Protein AF-A0A6L7QJE0-F1 (afdb_monomer)

Sequence (197 aa):
MTWATQDLFTFQFVEQAIQAQFPGQASSILKGYTRMIAFDAIVGNNDRHHYNWGVVVHRQRDHEPYFSPIYDSARALFWNDSESKLQAIEQDPDPERLPTFIDRYVKNSRPKTGWDDENNPNHFSLIQNIHHAHPDLRPVLSALYLPQLLEGIQEILDSEFRLLMSTLRRKMILNCLKRRLNLIYDALTEDIPCYRP

Foldseek 3Di:
DDPQLQQVFALVNVLVVLCVVAVPCSLQQNLLVLLVLLVCLLFLQQDCDPVQWDWDDDPVCPDGIHTDDGGDRCRGQCNVPDPVNLVCQVPDPPPVSLVVVLVCSSVVRFYSHYHNPDDGDRSLRSLLVCVVVPVSSLCSLVVVLDPCPLVVLLVCCVPVVVVVDDPSSSVSSSVNSVVSSVSNVCSNPPPDDPPDD

Solvent-accessible surface area (backbone atoms only — not comparable to full-atom values): 11365 Å² total; per-residue (Å²): 137,80,76,59,61,28,84,76,36,17,54,64,54,51,50,54,51,40,40,73,76,34,67,94,37,26,71,63,30,50,49,41,52,50,41,48,54,50,49,32,42,46,51,41,32,52,68,54,46,83,87,45,52,55,69,47,70,50,95,85,59,88,48,78,63,39,45,46,77,90,50,83,68,75,65,20,72,62,67,87,59,51,69,69,58,54,46,55,41,70,68,43,87,52,83,60,49,45,59,51,50,47,51,49,57,62,71,70,33,34,47,40,54,20,39,93,92,41,87,78,37,38,39,46,56,47,50,28,52,47,44,70,77,33,69,89,48,36,64,54,60,52,66,71,68,46,96,58,48,68,60,54,50,48,51,46,40,68,58,79,34,46,89,78,45,55,72,66,55,52,51,51,44,52,54,45,38,54,54,33,50,50,49,43,49,49,40,74,64,74,82,73,90,77,81,76,132

pLDDT: mean 89.75, std 14.23, range [27.22, 98.44]

Radius of gyration: 18.47 Å; Cα contacts (8 Å, |Δi|>4): 212; chains: 1; bounding box: 47×50×47 Å

Structure (mmCIF, N/CA/C/O backbone):
data_AF-A0A6L7QJE0-F1
#
_entry.id   AF-A0A6L7QJE0-F1
#
loop_
_atom_site.group_PDB
_atom_site.id
_atom_site.type_symbol
_atom_site.label_atom_id
_atom_site.label_alt_id
_atom_site.label_comp_id
_atom_site.label_asym_id
_atom_site.label_entity_id
_atom_site.label_seq_id
_atom_site.pdbx_PDB_ins_code
_atom_site.Cartn_x
_atom_site.Cartn_y
_atom_site.Cartn_z
_atom_site.occupancy
_atom_site.B_iso_or_equiv
_atom_site.auth_seq_id
_atom_site.auth_comp_id
_atom_site.auth_asym_id
_atom_site.auth_atom_id
_atom_site.pdbx_PDB_model_num
ATOM 1 N N . MET A 1 1 ? -16.581 18.931 -12.206 1.00 35.31 1 MET A N 1
ATOM 2 C CA . MET A 1 1 ? -16.154 19.383 -10.869 1.00 35.31 1 MET A CA 1
ATOM 3 C C . MET A 1 1 ? -16.103 18.142 -9.990 1.00 35.31 1 MET A C 1
ATOM 5 O O . MET A 1 1 ? -17.085 17.780 -9.360 1.00 35.31 1 MET A O 1
ATOM 9 N N . THR A 1 2 ? -15.020 17.380 -10.118 1.00 34.84 2 THR A N 1
ATOM 10 C CA . THR A 1 2 ? -14.782 16.141 -9.371 1.00 34.84 2 THR A CA 1
ATOM 11 C C . THR A 1 2 ? -14.217 16.570 -8.028 1.00 34.84 2 THR A C 1
ATOM 13 O O . THR A 1 2 ? -13.054 16.951 -7.958 1.00 34.84 2 THR A O 1
ATOM 16 N N . TRP A 1 3 ? -15.051 16.596 -6.992 1.00 39.44 3 TRP A N 1
ATOM 17 C CA . TRP A 1 3 ? -14.562 16.702 -5.620 1.00 39.44 3 TRP A CA 1
ATOM 18 C C . TRP A 1 3 ? -13.566 15.559 -5.421 1.00 39.44 3 TRP A C 1
ATOM 20 O O . TRP A 1 3 ? -13.912 14.399 -5.671 1.00 39.44 3 TRP A O 1
ATOM 30 N N . ALA A 1 4 ? -12.308 15.869 -5.108 1.00 53.97 4 ALA A N 1
ATOM 31 C CA . ALA A 1 4 ? -11.323 14.827 -4.891 1.00 53.97 4 ALA A CA 1
ATOM 32 C C . ALA A 1 4 ? -11.776 14.060 -3.649 1.00 53.97 4 ALA A C 1
ATOM 34 O O . ALA A 1 4 ? -11.856 14.615 -2.565 1.00 53.97 4 ALA A O 1
ATOM 35 N N . THR A 1 5 ? -12.125 12.784 -3.808 1.00 56.84 5 THR A N 1
ATOM 36 C CA . THR A 1 5 ? -12.590 11.901 -2.719 1.00 56.84 5 THR A CA 1
ATOM 37 C C . THR A 1 5 ? -11.713 11.976 -1.460 1.00 56.84 5 THR A C 1
ATOM 39 O O . THR A 1 5 ? -12.221 11.764 -0.368 1.00 56.84 5 THR A O 1
ATOM 42 N N . GLN A 1 6 ? -10.427 12.307 -1.613 1.00 57.53 6 GLN A N 1
ATOM 43 C CA . GLN A 1 6 ? -9.460 12.501 -0.530 1.00 57.53 6 GLN A CA 1
ATOM 44 C C . GLN A 1 6 ? -9.780 13.696 0.382 1.00 57.53 6 GLN A C 1
ATOM 46 O O . GLN A 1 6 ? -9.494 13.606 1.569 1.00 57.53 6 GLN A O 1
ATOM 51 N N . ASP A 1 7 ? -10.394 14.766 -0.136 1.00 62.00 7 ASP A N 1
ATOM 52 C CA . ASP A 1 7 ? -10.723 15.976 0.639 1.00 62.00 7 ASP A CA 1
ATOM 53 C C . ASP A 1 7 ? -11.854 15.716 1.647 1.00 62.00 7 ASP A C 1
ATOM 55 O O . ASP A 1 7 ? -12.031 16.459 2.606 1.00 62.00 7 ASP A O 1
ATOM 59 N N . LEU A 1 8 ? -12.646 14.662 1.415 1.00 72.50 8 LEU A N 1
ATOM 60 C CA . LEU A 1 8 ? -13.765 14.259 2.271 1.00 72.50 8 LEU A CA 1
ATOM 61 C C . LEU A 1 8 ? -13.486 12.956 3.037 1.00 72.50 8 LEU A C 1
ATOM 63 O O . LEU A 1 8 ? -14.079 12.733 4.087 1.00 72.50 8 LEU A O 1
ATOM 67 N N . PHE A 1 9 ? -12.606 12.090 2.522 1.00 88.00 9 PHE A N 1
ATOM 68 C CA . PHE A 1 9 ? -12.208 10.825 3.150 1.00 88.00 9 PHE A CA 1
ATOM 69 C C . PHE A 1 9 ? -10.749 10.875 3.604 1.00 88.00 9 PHE A C 1
ATOM 71 O O . PHE A 1 9 ? -9.870 10.227 3.026 1.00 88.00 9 PHE A O 1
ATOM 78 N N . THR A 1 10 ? -10.488 11.638 4.658 1.00 95.00 10 THR A N 1
ATOM 79 C CA . THR A 1 10 ? -9.182 11.671 5.319 1.00 95.00 10 THR A CA 1
ATOM 80 C C . THR A 1 10 ? -9.021 10.511 6.297 1.00 95.00 10 THR A C 1
ATOM 82 O O . THR A 1 10 ? -9.990 9.835 6.663 1.00 95.00 10 THR A O 1
ATOM 85 N N . PHE A 1 11 ? -7.784 10.237 6.712 1.00 96.81 11 PHE A N 1
ATOM 86 C CA . PHE A 1 11 ? -7.526 9.245 7.756 1.00 96.81 11 PHE A CA 1
ATOM 87 C C . PHE A 1 11 ? -8.282 9.588 9.048 1.00 96.81 11 PHE A C 1
ATOM 89 O O . PHE A 1 11 ? -8.941 8.720 9.616 1.00 96.81 11 PHE A O 1
ATOM 96 N N . GLN A 1 12 ? -8.259 10.861 9.444 1.00 96.94 12 GLN A N 1
ATOM 97 C CA . GLN A 1 12 ? -8.938 11.407 10.617 1.00 96.94 12 GLN A CA 1
ATOM 98 C C . GLN A 1 12 ? -10.452 11.224 10.534 1.00 96.94 12 GLN A C 1
ATOM 100 O O . GLN A 1 12 ? -11.076 10.760 11.488 1.00 96.94 12 GLN A O 1
ATOM 105 N N . PHE A 1 13 ? -11.052 11.524 9.379 1.00 95.81 13 PHE A N 1
ATOM 106 C CA . PHE A 1 13 ? -12.477 11.297 9.164 1.00 95.81 13 PHE A CA 1
ATOM 107 C C . PHE A 1 13 ? -12.849 9.818 9.354 1.00 95.81 13 PHE A C 1
ATOM 109 O O . PHE A 1 13 ? -13.821 9.493 10.040 1.00 95.81 13 PHE A O 1
ATOM 116 N N . VAL A 1 14 ? -12.057 8.904 8.783 1.00 96.69 14 VAL A N 1
ATOM 117 C CA . VAL A 1 14 ? -12.290 7.459 8.920 1.00 96.69 14 VAL A CA 1
ATOM 118 C C . VAL A 1 14 ? -12.087 6.992 10.362 1.00 96.69 14 VAL A C 1
ATOM 120 O O . VAL A 1 14 ? -12.885 6.196 10.857 1.00 96.69 14 VAL A O 1
ATOM 123 N N . GLU A 1 15 ? -11.069 7.497 11.054 1.00 97.88 15 GLU A N 1
ATOM 124 C CA . GLU A 1 15 ? -10.836 7.217 12.470 1.00 97.88 15 GLU A CA 1
ATOM 125 C C . GLU A 1 15 ? -12.040 7.628 13.327 1.00 97.88 15 GLU A C 1
ATOM 127 O O . GLU A 1 15 ? -12.561 6.804 14.081 1.00 97.88 15 GLU A O 1
ATOM 132 N N . GLN A 1 16 ? -12.533 8.858 13.166 1.00 97.56 16 GLN A N 1
ATOM 133 C CA . GLN A 1 16 ? -13.703 9.357 13.893 1.00 97.56 16 GLN A CA 1
ATOM 134 C C . GLN A 1 16 ? -14.948 8.511 13.607 1.00 97.56 16 GLN A C 1
ATOM 136 O O . GLN A 1 16 ? -15.681 8.150 14.530 1.00 97.56 16 GLN A O 1
ATOM 141 N N . ALA A 1 17 ? -15.169 8.133 12.345 1.00 97.00 17 ALA A N 1
ATOM 142 C CA . ALA A 1 17 ? -16.283 7.270 11.964 1.00 97.00 17 ALA A CA 1
ATOM 143 C C . ALA A 1 17 ? -16.182 5.875 12.610 1.00 97.00 17 ALA A C 1
ATOM 145 O O . ALA A 1 17 ? -17.177 5.356 13.121 1.00 97.00 17 ALA A O 1
ATOM 146 N N . ILE A 1 18 ? -14.985 5.279 12.639 1.00 97.81 18 ILE A N 1
ATOM 147 C CA . ILE A 1 18 ? -14.732 3.988 13.295 1.00 97.81 18 ILE A CA 1
ATOM 148 C C . ILE A 1 18 ? -14.971 4.092 14.806 1.00 97.81 18 ILE A C 1
ATOM 150 O O . ILE A 1 18 ? -15.628 3.222 15.375 1.00 97.81 18 ILE A O 1
ATOM 154 N N . GLN A 1 19 ? -14.474 5.145 15.456 1.00 97.75 19 GLN A N 1
ATOM 155 C CA . GLN A 1 19 ? -14.648 5.367 16.894 1.00 97.75 19 GLN A CA 1
ATOM 156 C C . GLN A 1 19 ? -16.120 5.567 17.271 1.00 97.75 19 GLN A C 1
ATOM 158 O O . GLN A 1 19 ? -16.582 4.995 18.258 1.00 97.75 19 GLN A O 1
ATOM 163 N N . ALA A 1 20 ? -16.866 6.328 16.467 1.00 97.88 20 ALA A N 1
ATOM 164 C CA . ALA A 1 20 ? -18.287 6.569 16.686 1.00 97.88 20 ALA A CA 1
ATOM 165 C C . ALA A 1 20 ? -19.131 5.299 16.488 1.00 97.88 20 ALA A C 1
ATOM 167 O O . ALA A 1 20 ? -20.038 5.028 17.275 1.00 97.88 20 ALA A O 1
ATOM 168 N N . GLN A 1 21 ? -18.835 4.509 15.452 1.00 96.69 21 GLN A N 1
ATOM 169 C CA . GLN A 1 21 ? -19.637 3.339 15.091 1.00 96.69 21 GLN A CA 1
ATOM 170 C C . GLN A 1 21 ? -19.262 2.073 15.881 1.00 96.69 21 GLN A C 1
ATOM 172 O O . GLN A 1 21 ? -20.124 1.227 16.128 1.00 96.69 21 GLN A O 1
ATOM 177 N N . PHE A 1 22 ? -17.992 1.926 16.270 1.00 96.12 22 PHE A N 1
ATOM 178 C CA . PHE A 1 22 ? -17.439 0.714 16.884 1.00 96.12 22 PHE A CA 1
ATOM 179 C C . PHE A 1 22 ? -16.558 1.027 18.107 1.00 96.12 22 PHE A C 1
ATOM 181 O O . PHE A 1 22 ? -15.392 0.631 18.136 1.00 96.12 22 PHE A O 1
ATOM 188 N N . PRO A 1 23 ? -17.072 1.698 19.155 1.00 95.50 23 PRO A N 1
ATOM 189 C CA . PRO A 1 23 ? -16.243 2.187 20.262 1.00 95.50 23 PRO A CA 1
ATOM 190 C C . PRO A 1 23 ? -15.442 1.083 20.976 1.00 95.50 23 PRO A C 1
ATOM 192 O O . PRO A 1 23 ? -14.312 1.319 21.394 1.00 95.50 23 PRO A O 1
ATOM 195 N N . GLY A 1 24 ? -15.979 -0.141 21.069 1.00 95.56 24 GLY A N 1
ATOM 196 C CA . GLY A 1 24 ? -15.292 -1.284 21.689 1.00 95.56 24 GLY A CA 1
ATOM 197 C C . GLY A 1 24 ? -14.205 -1.938 20.824 1.00 95.56 24 GLY A C 1
ATOM 198 O O . GLY A 1 24 ? -13.330 -2.621 21.352 1.00 95.56 24 GLY A O 1
ATOM 199 N N . GLN A 1 25 ? -14.236 -1.731 19.504 1.00 97.31 25 GLN A N 1
ATOM 200 C CA . GLN A 1 25 ? -13.331 -2.363 18.531 1.00 97.31 25 GLN A CA 1
ATOM 201 C C . GLN A 1 25 ? -12.545 -1.340 17.704 1.00 97.31 25 GLN A C 1
ATOM 203 O O . GLN A 1 25 ? -11.800 -1.715 16.800 1.00 97.31 25 GLN A O 1
ATOM 208 N N . ALA A 1 26 ? -12.665 -0.049 18.017 1.00 97.56 26 ALA A N 1
ATOM 209 C CA . ALA A 1 26 ? -12.094 1.024 17.216 1.00 97.56 26 ALA A CA 1
ATOM 210 C C . ALA A 1 26 ? -10.590 0.833 16.989 1.00 97.56 26 ALA A C 1
ATOM 212 O O . ALA A 1 26 ? -10.127 0.900 15.854 1.00 97.56 26 ALA A O 1
ATOM 213 N N . SER A 1 27 ? -9.839 0.480 18.040 1.00 97.50 27 SER A N 1
ATOM 214 C CA . SER A 1 27 ? -8.395 0.233 17.931 1.00 97.50 27 SER A CA 1
ATOM 215 C C . SER A 1 27 ? -8.059 -0.940 16.999 1.00 97.50 27 SER A C 1
ATOM 217 O O . SER A 1 27 ? -7.154 -0.829 16.173 1.00 97.50 27 SER A O 1
ATOM 219 N N . SER A 1 28 ? -8.769 -2.071 17.085 1.00 97.75 28 SER A N 1
ATOM 220 C CA . SER A 1 28 ? -8.476 -3.235 16.235 1.00 97.75 28 SER A CA 1
ATOM 221 C C . SER A 1 28 ? -8.868 -2.989 14.777 1.00 97.75 28 SER A C 1
ATOM 223 O O . SER A 1 28 ? -8.130 -3.378 13.868 1.00 97.75 28 SER A O 1
ATOM 225 N N . ILE A 1 29 ? -9.982 -2.292 14.546 1.00 98.44 29 ILE A N 1
ATOM 226 C CA . ILE A 1 29 ? -10.443 -1.917 13.208 1.00 98.44 29 ILE A CA 1
ATOM 227 C C . ILE A 1 29 ? -9.492 -0.895 12.578 1.00 98.44 29 ILE A C 1
ATOM 229 O O . ILE A 1 29 ? -9.086 -1.081 11.431 1.00 98.44 29 ILE A O 1
ATOM 233 N N . LEU A 1 30 ? -9.068 0.128 13.326 1.00 98.25 30 LEU A N 1
ATOM 234 C CA . LEU A 1 30 ? -8.130 1.143 12.842 1.00 98.25 30 LEU A CA 1
ATOM 235 C C . LEU A 1 30 ? -6.759 0.539 12.508 1.00 98.25 30 LEU A C 1
ATOM 237 O O . LEU A 1 30 ? -6.160 0.887 11.490 1.00 98.25 30 LEU A O 1
ATOM 241 N N . LYS A 1 31 ? -6.288 -0.444 13.288 1.00 97.81 31 LYS A N 1
ATOM 242 C CA . LYS A 1 31 ? -5.093 -1.237 12.946 1.00 97.81 31 LYS A CA 1
ATOM 243 C C . LYS A 1 31 ? -5.272 -2.014 11.640 1.00 97.81 31 LYS A C 1
ATOM 245 O O . LYS A 1 31 ? -4.339 -2.081 10.842 1.00 97.81 31 LYS A O 1
ATOM 250 N N . GLY A 1 32 ? -6.453 -2.583 11.395 1.00 97.88 32 GLY A N 1
ATOM 251 C CA . GLY A 1 32 ? -6.783 -3.240 10.126 1.00 97.88 32 GLY A CA 1
ATOM 252 C C . GLY A 1 32 ? -6.764 -2.273 8.940 1.00 97.88 32 GLY A C 1
ATOM 253 O O . GLY A 1 32 ? -6.105 -2.545 7.936 1.00 97.88 32 GLY A O 1
ATOM 254 N N . TYR A 1 33 ? -7.393 -1.109 9.097 1.00 98.06 33 TYR A N 1
ATOM 255 C CA . TYR A 1 33 ? -7.400 -0.046 8.092 1.00 98.06 33 TYR A CA 1
ATOM 256 C C . TYR A 1 33 ? -5.987 0.464 7.784 1.00 98.06 33 TYR A C 1
ATOM 258 O O . TYR A 1 33 ? -5.590 0.566 6.625 1.00 98.06 33 TYR A O 1
ATOM 266 N N . THR A 1 34 ? -5.175 0.671 8.818 1.00 97.75 34 THR A N 1
ATOM 267 C CA . THR A 1 34 ? -3.777 1.100 8.679 1.00 97.75 34 THR A CA 1
ATOM 268 C C . THR A 1 34 ? -2.925 0.050 7.971 1.00 97.75 34 THR A C 1
ATOM 270 O O . THR A 1 34 ? -2.125 0.385 7.097 1.00 97.75 34 THR A O 1
ATOM 273 N N . ARG A 1 35 ? -3.133 -1.238 8.277 1.00 96.88 35 ARG A N 1
ATOM 274 C CA . ARG A 1 35 ? -2.469 -2.341 7.569 1.00 96.88 35 ARG A CA 1
ATOM 275 C C . ARG A 1 35 ? -2.807 -2.332 6.079 1.00 96.88 35 ARG A C 1
ATOM 277 O O . ARG A 1 35 ? -1.925 -2.572 5.262 1.00 96.88 35 ARG A O 1
ATOM 284 N N . MET A 1 36 ? -4.057 -2.041 5.723 1.00 97.12 36 MET A N 1
ATOM 285 C CA . MET A 1 36 ? -4.466 -1.911 4.325 1.00 97.12 36 MET A CA 1
ATOM 286 C C . MET A 1 36 ? -3.804 -0.710 3.640 1.00 97.12 36 MET A C 1
ATOM 288 O O . MET A 1 36 ? -3.286 -0.875 2.540 1.00 97.12 36 MET A O 1
ATOM 292 N N . ILE A 1 37 ? -3.765 0.465 4.278 1.00 96.50 37 ILE A N 1
ATOM 293 C CA . ILE A 1 37 ? -3.089 1.654 3.724 1.00 96.50 37 ILE A CA 1
ATOM 294 C C . ILE A 1 37 ? -1.619 1.350 3.426 1.00 96.50 37 ILE A C 1
ATOM 296 O O . ILE A 1 37 ? -1.115 1.675 2.351 1.00 96.50 37 ILE A O 1
ATOM 300 N N . ALA A 1 38 ? -0.939 0.684 4.355 1.00 95.25 38 ALA A N 1
ATOM 301 C CA . ALA A 1 38 ? 0.458 0.325 4.186 1.00 95.25 38 ALA A CA 1
ATOM 302 C C . ALA A 1 38 ? 0.668 -0.783 3.138 1.00 95.25 38 ALA A C 1
ATOM 304 O O . ALA A 1 38 ? 1.599 -0.691 2.339 1.00 95.25 38 ALA A O 1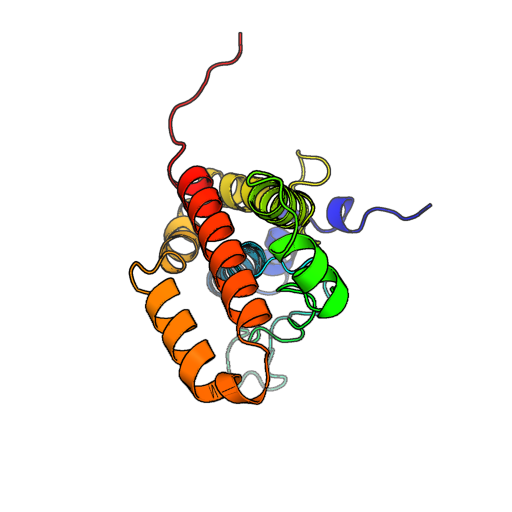
ATOM 305 N N . PHE A 1 39 ? -0.238 -1.760 3.035 1.00 95.50 39 PHE A N 1
ATOM 306 C CA . PHE A 1 39 ? -0.261 -2.691 1.904 1.00 95.50 39 PHE A CA 1
ATOM 307 C C . PHE A 1 39 ? -0.413 -1.954 0.561 1.00 95.50 39 PHE A C 1
ATOM 309 O O . PHE A 1 39 ? 0.375 -2.180 -0.359 1.00 95.50 39 PHE A O 1
ATOM 316 N N . ASP A 1 40 ? -1.375 -1.034 0.449 1.00 96.00 40 ASP A N 1
ATOM 317 C CA . ASP A 1 40 ? -1.624 -0.270 -0.776 1.00 96.00 40 ASP A CA 1
ATOM 318 C C . ASP A 1 40 ? -0.434 0.631 -1.143 1.00 96.00 40 ASP A C 1
ATOM 320 O O . ASP A 1 40 ? -0.145 0.802 -2.328 1.00 96.00 40 ASP A O 1
ATOM 324 N N . ALA A 1 41 ? 0.302 1.153 -0.155 1.00 95.12 41 ALA A N 1
ATOM 325 C CA . ALA A 1 41 ? 1.551 1.881 -0.371 1.00 95.12 41 ALA A CA 1
ATOM 326 C C . ALA A 1 41 ? 2.655 0.992 -0.975 1.00 95.12 41 ALA A C 1
ATOM 328 O O . ALA A 1 41 ? 3.366 1.435 -1.886 1.00 95.12 41 ALA A O 1
ATOM 329 N N . ILE A 1 42 ? 2.768 -0.264 -0.521 1.00 94.62 42 ILE A N 1
ATOM 330 C CA . ILE A 1 42 ? 3.742 -1.244 -1.028 1.00 94.62 42 ILE A CA 1
ATOM 331 C C . ILE A 1 42 ? 3.418 -1.652 -2.462 1.00 94.62 42 ILE A C 1
ATOM 333 O O . ILE A 1 42 ? 4.308 -1.655 -3.308 1.00 94.62 42 ILE A O 1
ATOM 337 N N . VAL A 1 43 ? 2.162 -1.984 -2.767 1.00 95.06 43 VAL A N 1
ATOM 338 C CA . VAL A 1 43 ? 1.793 -2.453 -4.117 1.00 95.06 43 VAL A CA 1
ATOM 339 C C . VAL A 1 43 ? 1.512 -1.305 -5.092 1.00 95.06 43 VAL A C 1
ATOM 341 O O . VAL A 1 43 ? 1.563 -1.488 -6.309 1.00 95.06 43 VAL A O 1
ATOM 344 N N . GLY A 1 44 ? 1.253 -0.101 -4.577 1.00 95.62 44 GLY A N 1
ATOM 345 C CA . GLY A 1 44 ? 0.906 1.071 -5.374 1.00 95.62 44 GLY A CA 1
ATOM 346 C C . GLY A 1 44 ? -0.525 1.068 -5.887 1.00 95.62 44 GLY A C 1
ATOM 347 O O . GLY A 1 44 ? -0.751 1.371 -7.060 1.00 95.62 44 GLY A O 1
ATO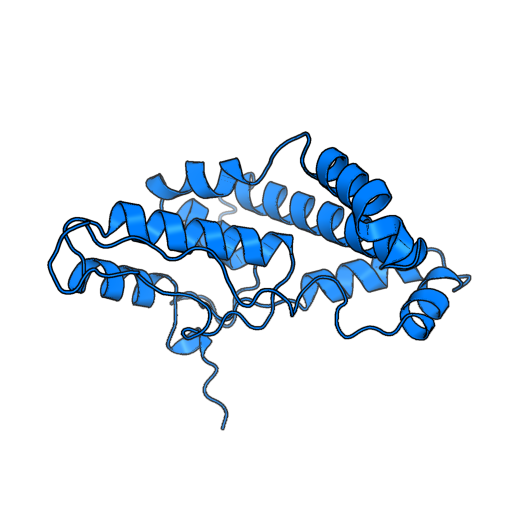M 348 N N . ASN A 1 45 ? -1.479 0.679 -5.041 1.00 95.31 45 ASN A N 1
ATOM 349 C CA . ASN A 1 45 ? -2.886 0.655 -5.418 1.00 95.31 45 ASN A CA 1
ATOM 350 C C . ASN A 1 45 ? -3.464 2.076 -5.456 1.00 95.31 45 ASN A C 1
ATOM 352 O O . ASN A 1 45 ? -3.579 2.744 -4.431 1.00 95.31 45 ASN A O 1
ATOM 356 N N . ASN A 1 46 ? -3.885 2.502 -6.646 1.00 91.00 46 ASN A N 1
ATOM 357 C CA . ASN A 1 46 ? -4.406 3.848 -6.891 1.00 91.00 46 ASN A CA 1
ATOM 358 C C . ASN A 1 46 ? -5.928 3.954 -6.822 1.00 91.00 46 ASN A C 1
ATOM 360 O O . ASN A 1 46 ? -6.474 4.988 -7.206 1.00 91.00 46 ASN A O 1
ATOM 364 N N . ASP A 1 47 ? -6.626 2.896 -6.412 1.00 92.06 47 ASP A N 1
ATOM 365 C CA . ASP A 1 47 ? -8.085 2.834 -6.522 1.00 92.06 47 ASP A CA 1
ATOM 366 C C . ASP A 1 47 ? -8.776 2.192 -5.315 1.00 92.06 47 ASP A C 1
ATOM 368 O O . ASP A 1 47 ? -9.826 1.559 -5.422 1.00 92.06 47 ASP A O 1
ATOM 372 N N . ARG A 1 48 ? -8.198 2.378 -4.123 1.00 94.06 48 ARG A N 1
ATOM 373 C CA . ARG A 1 48 ? -8.808 1.969 -2.851 1.00 94.06 48 ARG A CA 1
ATOM 374 C C . ARG A 1 48 ? -9.952 2.901 -2.431 1.00 94.06 48 ARG A C 1
ATOM 376 O O . ARG A 1 48 ? -9.850 3.603 -1.433 1.00 94.06 48 ARG A O 1
ATOM 383 N N . HIS A 1 49 ? -11.046 2.969 -3.182 1.00 90.94 49 HIS A N 1
ATOM 384 C CA . HIS A 1 49 ? -12.208 3.748 -2.738 1.00 90.94 49 HIS A CA 1
ATOM 385 C C . HIS A 1 49 ? -12.910 3.092 -1.533 1.00 90.94 49 HIS A C 1
ATOM 387 O O . HIS A 1 49 ? -12.678 1.925 -1.228 1.00 90.94 49 HIS A O 1
ATOM 393 N N . HIS A 1 50 ? -13.798 3.820 -0.850 1.00 88.94 50 HIS A N 1
ATOM 394 C CA . HIS A 1 50 ? -14.438 3.360 0.393 1.00 88.94 50 HIS A CA 1
ATOM 395 C C . HIS A 1 50 ? -15.321 2.106 0.242 1.00 88.94 50 HIS A C 1
ATOM 397 O O . HIS A 1 50 ? -15.585 1.443 1.234 1.00 88.94 50 HIS A O 1
ATOM 403 N N . TYR A 1 51 ? -15.736 1.736 -0.978 1.00 90.06 51 TYR A N 1
ATOM 404 C CA . TYR A 1 51 ? -16.386 0.437 -1.233 1.00 90.06 51 TYR A CA 1
ATOM 405 C C . TYR A 1 51 ? -15.417 -0.757 -1.390 1.00 90.06 51 TYR A C 1
ATOM 407 O O . TYR A 1 51 ? -15.878 -1.889 -1.467 1.00 90.06 51 TYR A O 1
ATOM 415 N N . ASN A 1 52 ? -14.096 -0.529 -1.434 1.00 94.81 52 ASN A N 1
ATOM 416 C CA . ASN A 1 52 ? -13.073 -1.570 -1.651 1.00 94.81 52 ASN A CA 1
ATOM 417 C C . ASN A 1 52 ? -12.425 -2.059 -0.348 1.00 94.81 52 ASN A C 1
ATOM 419 O O . ASN A 1 52 ? -11.306 -2.575 -0.358 1.00 94.81 52 ASN A O 1
ATOM 423 N N . TRP A 1 53 ? -13.100 -1.835 0.776 1.00 96.81 53 TRP A N 1
ATOM 424 C CA . TRP A 1 53 ? -12.771 -2.335 2.106 1.00 96.81 53 TRP A CA 1
ATOM 425 C C . TRP A 1 53 ? -13.986 -2.153 3.020 1.00 96.81 53 TRP A C 1
ATOM 427 O O . TRP A 1 53 ? -14.943 -1.466 2.667 1.00 96.81 53 TRP A O 1
ATOM 437 N N . GLY A 1 54 ? -13.988 -2.775 4.195 1.00 97.00 54 GLY A N 1
ATOM 438 C CA . GLY A 1 54 ? -15.065 -2.537 5.148 1.00 97.00 54 GLY A CA 1
ATOM 439 C C . GLY A 1 54 ? -14.828 -3.151 6.515 1.00 97.00 54 GLY A C 1
ATOM 440 O O . GLY A 1 54 ? -13.761 -3.681 6.818 1.00 97.00 54 GLY A O 1
ATOM 441 N N . VAL A 1 55 ? -15.864 -3.089 7.344 1.00 97.31 55 VAL A N 1
ATOM 442 C CA . VAL A 1 55 ? -15.921 -3.761 8.643 1.00 97.31 55 VAL A CA 1
ATOM 443 C C . VAL A 1 55 ? -16.965 -4.862 8.549 1.00 97.31 55 VAL A C 1
ATOM 445 O O . VAL A 1 55 ? -18.112 -4.612 8.175 1.00 97.31 55 VAL A O 1
ATOM 448 N N . VAL A 1 56 ? -16.568 -6.089 8.869 1.00 96.69 56 VAL A N 1
ATOM 449 C CA . VAL A 1 56 ? -17.475 -7.232 8.930 1.00 96.69 56 VAL A CA 1
ATOM 450 C C . VAL A 1 56 ? -18.199 -7.189 10.267 1.00 96.69 56 VAL A C 1
ATOM 452 O O . VAL A 1 56 ? -17.572 -7.180 11.325 1.00 96.69 56 VAL A O 1
ATOM 455 N N . VAL A 1 57 ? -19.529 -7.172 10.213 1.00 94.88 57 VAL A N 1
ATOM 456 C CA . VAL A 1 57 ? -20.406 -7.150 11.387 1.00 94.88 57 VAL A CA 1
ATOM 457 C C . VAL A 1 57 ? -21.338 -8.356 11.354 1.00 94.88 57 VAL A C 1
ATOM 459 O O . VAL A 1 57 ? -21.962 -8.635 10.328 1.00 94.88 57 VAL A O 1
ATOM 462 N N . HIS A 1 58 ? -21.464 -9.070 12.473 1.00 91.06 58 HIS A N 1
ATOM 463 C CA . HIS A 1 58 ? -22.433 -10.157 12.569 1.00 91.06 58 HIS A CA 1
ATOM 464 C C . HIS A 1 58 ? -23.803 -9.623 12.979 1.00 91.06 58 HIS A C 1
ATOM 466 O O . HIS A 1 58 ? -23.937 -8.973 14.017 1.00 91.06 58 HIS A O 1
ATOM 472 N N . ARG A 1 59 ? -24.859 -9.955 12.225 1.00 82.81 59 ARG A N 1
ATOM 473 C CA . ARG A 1 59 ? -26.228 -9.513 12.558 1.00 82.81 59 ARG A CA 1
ATOM 474 C C . ARG A 1 59 ? -26.720 -10.052 13.903 1.00 82.81 59 ARG A C 1
ATOM 476 O O . ARG A 1 59 ? -27.498 -9.378 14.566 1.00 82.81 59 ARG A O 1
ATOM 483 N N . GLN A 1 60 ? -26.269 -11.245 14.291 1.00 85.44 60 GLN A N 1
ATOM 484 C CA . GLN A 1 60 ? -26.663 -11.911 15.541 1.00 85.44 60 GLN A CA 1
ATOM 485 C C . GLN A 1 60 ? -25.636 -11.735 16.677 1.00 85.44 60 GLN A C 1
ATOM 487 O O . GLN A 1 60 ? -25.866 -12.226 17.771 1.00 85.44 60 GLN A O 1
ATOM 492 N N . ARG A 1 61 ? -24.540 -10.988 16.442 1.00 75.88 61 ARG A N 1
ATOM 493 C CA . ARG A 1 61 ? -23.433 -10.742 17.396 1.00 75.88 61 ARG A CA 1
ATOM 494 C C . ARG A 1 61 ? -22.614 -11.973 17.828 1.00 75.88 61 ARG A C 1
ATOM 496 O O . ARG A 1 61 ? -21.985 -11.945 18.877 1.00 75.88 61 ARG A O 1
ATOM 503 N N . ASP A 1 62 ? -22.549 -13.003 16.988 1.00 82.06 62 ASP A N 1
ATOM 504 C CA . ASP A 1 62 ? -21.722 -14.203 17.224 1.00 82.06 62 ASP A CA 1
ATOM 505 C C . ASP A 1 62 ? -20.213 -13.917 17.212 1.00 82.06 62 ASP A C 1
ATOM 507 O O . ASP A 1 62 ? -19.418 -14.698 17.731 1.00 82.06 62 ASP A O 1
ATOM 511 N N . HIS A 1 63 ? -19.811 -12.789 16.628 1.00 88.31 63 HIS A N 1
ATOM 512 C CA . HIS A 1 63 ? -18.463 -12.260 16.744 1.00 88.31 63 HIS A CA 1
ATOM 513 C C . HIS A 1 63 ? -18.489 -10.731 16.809 1.00 88.31 63 HIS A C 1
ATOM 515 O O . HIS A 1 63 ? -19.400 -10.076 16.289 1.00 88.31 63 HIS A O 1
ATOM 521 N N . GLU A 1 64 ? -17.443 -10.169 17.408 1.00 93.75 64 GLU A N 1
ATOM 522 C CA . GLU A 1 64 ? -17.221 -8.726 17.437 1.00 93.75 64 GLU A CA 1
ATOM 523 C C . GLU A 1 64 ? -16.921 -8.179 16.028 1.00 93.75 64 GLU A C 1
ATOM 525 O O . GLU A 1 64 ? -16.349 -8.898 15.198 1.00 93.75 64 GLU A O 1
ATOM 530 N N . PRO A 1 65 ? -17.283 -6.918 15.730 1.00 96.50 65 PRO A N 1
ATOM 531 C CA . PRO A 1 65 ? -16.893 -6.253 14.492 1.00 96.50 65 PRO A CA 1
ATOM 532 C C . PRO A 1 65 ? -15.379 -6.301 14.254 1.00 96.50 65 PRO A C 1
ATOM 534 O O . PRO A 1 65 ? -14.590 -6.028 15.160 1.00 96.50 65 PRO A O 1
ATOM 537 N N . TYR A 1 66 ? -14.960 -6.611 13.028 1.00 97.25 66 TYR A N 1
ATOM 538 C CA . TYR A 1 66 ? -13.543 -6.638 12.659 1.00 97.25 66 TYR A CA 1
ATOM 539 C C . TYR A 1 66 ? -13.317 -6.103 11.244 1.00 97.25 66 TYR A C 1
ATOM 541 O O . TYR A 1 66 ? -14.203 -6.147 10.391 1.00 97.25 66 TYR A O 1
ATOM 549 N N . PHE A 1 67 ? -12.121 -5.576 10.988 1.00 98.12 67 PHE A N 1
ATOM 550 C CA . PHE A 1 67 ? -11.754 -5.082 9.662 1.00 98.12 67 PHE A CA 1
ATOM 551 C C . PHE A 1 67 ? -11.721 -6.229 8.645 1.00 98.12 67 PHE A C 1
ATOM 553 O O . PHE A 1 67 ? -11.135 -7.278 8.918 1.00 98.12 67 PHE A O 1
ATOM 560 N N . SER A 1 68 ? -12.333 -6.045 7.478 1.00 97.56 68 SER A N 1
ATOM 561 C CA . SER A 1 68 ? -12.413 -7.088 6.458 1.00 97.56 68 SER A CA 1
ATOM 562 C C . SER A 1 68 ? -11.024 -7.536 5.989 1.00 97.56 68 SER A C 1
ATOM 564 O O . SER A 1 68 ? -10.088 -6.732 5.967 1.00 97.56 68 SER A O 1
ATOM 566 N N . PRO A 1 69 ? -10.875 -8.782 5.505 1.00 96.75 69 PRO A N 1
ATOM 567 C CA . PRO A 1 69 ? -9.753 -9.114 4.637 1.00 96.75 69 PRO A CA 1
ATOM 568 C C . PRO A 1 69 ? -9.634 -8.087 3.503 1.00 96.75 69 PRO A C 1
ATOM 570 O O . PRO A 1 69 ? -10.639 -7.520 3.070 1.00 96.75 69 PRO A O 1
ATOM 573 N N . ILE A 1 70 ? -8.417 -7.832 3.028 1.00 95.69 70 ILE A N 1
ATOM 574 C CA . ILE A 1 70 ? -8.213 -6.933 1.889 1.00 95.69 70 ILE A CA 1
ATOM 575 C C . ILE A 1 70 ? -8.750 -7.633 0.634 1.00 95.69 70 ILE A C 1
ATOM 577 O O . ILE A 1 70 ? -8.387 -8.775 0.359 1.00 95.69 70 ILE A O 1
ATOM 581 N N . TYR A 1 71 ? -9.598 -6.948 -0.128 1.00 95.62 71 TYR A N 1
ATOM 582 C CA . TYR A 1 71 ? -10.134 -7.408 -1.413 1.00 95.62 71 TYR A CA 1
ATOM 583 C C . TYR A 1 71 ? -9.950 -6.325 -2.481 1.00 95.62 71 TYR A C 1
ATOM 585 O O . TYR A 1 71 ? -9.458 -5.250 -2.170 1.00 95.62 71 TYR A O 1
ATOM 593 N N . ASP A 1 72 ? -10.269 -6.615 -3.744 1.00 93.62 72 ASP A N 1
ATOM 594 C CA . ASP A 1 72 ? -10.193 -5.662 -4.869 1.00 93.62 72 ASP A CA 1
ATOM 595 C C . ASP A 1 72 ? -8.886 -4.831 -4.922 1.00 93.62 72 ASP A C 1
ATOM 597 O O . ASP A 1 72 ? -8.856 -3.608 -4.770 1.00 93.62 72 ASP A O 1
ATOM 601 N N . SER A 1 73 ? -7.751 -5.528 -5.038 1.00 93.38 73 SER A N 1
ATOM 602 C CA . SER A 1 73 ? -6.396 -4.948 -5.078 1.00 93.38 73 SER A CA 1
ATOM 603 C C . SER A 1 73 ? -5.733 -5.038 -6.457 1.00 93.38 73 SER A C 1
ATOM 605 O O . SER A 1 73 ? -4.537 -4.785 -6.593 1.00 93.38 73 SER A O 1
ATOM 607 N N . ALA A 1 74 ? -6.494 -5.383 -7.499 1.00 90.50 74 ALA A N 1
ATOM 608 C CA . ALA A 1 74 ? -5.953 -5.681 -8.826 1.00 90.50 74 ALA A CA 1
ATOM 609 C C . ALA A 1 74 ? -5.338 -4.459 -9.540 1.00 90.50 74 ALA A C 1
ATOM 611 O O . ALA A 1 74 ? -4.567 -4.616 -10.484 1.00 90.50 74 ALA A O 1
ATOM 612 N N . ARG A 1 75 ? -5.648 -3.232 -9.096 1.00 91.38 75 ARG A N 1
ATOM 613 C CA . ARG A 1 75 ? -5.243 -1.970 -9.745 1.00 91.38 75 ARG A CA 1
ATOM 614 C C . ARG A 1 75 ? -3.863 -1.468 -9.301 1.00 91.38 75 ARG A C 1
ATOM 616 O O . ARG A 1 75 ? -3.657 -0.275 -9.071 1.00 91.38 75 ARG A O 1
ATOM 623 N N . ALA A 1 76 ? -2.909 -2.388 -9.230 1.00 94.06 76 ALA A N 1
ATOM 624 C CA . ALA A 1 76 ? -1.534 -2.185 -8.777 1.00 94.06 76 ALA A CA 1
ATOM 625 C C . ALA A 1 76 ? -0.525 -2.834 -9.752 1.00 94.06 76 ALA A C 1
ATOM 627 O O . ALA A 1 76 ? -0.918 -3.399 -10.768 1.00 94.06 76 ALA A O 1
ATOM 628 N N . LEU A 1 77 ? 0.780 -2.743 -9.473 1.00 95.44 77 LEU A N 1
ATOM 629 C CA . LEU A 1 77 ? 1.816 -3.585 -10.107 1.00 95.44 77 LEU A CA 1
ATOM 630 C C . LEU A 1 77 ? 1.786 -3.651 -11.653 1.00 95.44 77 LEU A C 1
ATOM 632 O O . LEU A 1 77 ? 1.811 -4.725 -12.252 1.00 95.44 77 LEU A O 1
ATOM 636 N N . PHE A 1 78 ? 1.757 -2.488 -12.309 1.00 95.25 78 PHE A N 1
ATOM 637 C CA . PHE A 1 78 ? 1.763 -2.348 -13.776 1.00 95.25 78 PHE A CA 1
ATOM 638 C C . PHE A 1 78 ? 0.583 -3.021 -14.495 1.00 95.25 78 PHE A C 1
ATOM 640 O O . PHE A 1 78 ? 0.692 -3.338 -15.681 1.00 95.25 78 PHE A O 1
ATOM 647 N N . TRP A 1 79 ? -0.552 -3.231 -13.815 1.00 92.19 79 TRP A N 1
ATOM 648 C CA . TRP A 1 79 ? -1.718 -3.925 -14.383 1.00 92.19 79 TRP A CA 1
ATOM 649 C C . TRP A 1 79 ? -2.194 -3.350 -15.730 1.00 92.19 79 TRP A C 1
ATOM 651 O O . TRP A 1 79 ? -2.676 -4.098 -16.573 1.00 92.19 79 TRP A O 1
ATOM 661 N N . ASN A 1 80 ? -2.037 -2.037 -15.945 1.00 93.31 80 ASN A N 1
ATOM 662 C CA . ASN A 1 80 ? -2.480 -1.341 -17.159 1.00 93.31 80 ASN A CA 1
ATOM 663 C C . ASN A 1 80 ? -1.365 -1.116 -18.196 1.00 93.31 80 ASN A C 1
ATOM 665 O O . ASN A 1 80 ? -1.604 -0.520 -19.246 1.00 93.31 80 ASN A O 1
ATOM 669 N N . ASP A 1 81 ? -0.133 -1.526 -17.898 1.00 95.56 81 ASP A N 1
ATOM 670 C CA . ASP A 1 81 ? 0.983 -1.403 -18.831 1.00 95.56 81 ASP A CA 1
ATOM 671 C C . ASP A 1 81 ? 1.105 -2.683 -19.656 1.00 95.56 81 ASP A C 1
ATOM 673 O O . ASP A 1 81 ? 1.248 -3.777 -19.108 1.00 95.56 81 ASP A O 1
ATOM 677 N N . SER A 1 82 ? 1.059 -2.554 -20.984 1.00 96.31 82 SER A N 1
ATOM 678 C CA . SER A 1 82 ? 1.219 -3.687 -21.898 1.00 96.31 82 SER A CA 1
ATOM 679 C C . SER A 1 82 ? 2.643 -4.246 -21.871 1.00 96.31 82 SER A C 1
ATOM 681 O O . SER A 1 82 ? 3.602 -3.516 -21.621 1.00 96.31 82 SER A O 1
ATOM 683 N N . GLU A 1 83 ? 2.801 -5.527 -22.219 1.00 95.88 83 GLU A N 1
ATOM 684 C CA . GLU A 1 83 ? 4.129 -6.138 -22.400 1.00 95.88 83 GLU A CA 1
ATOM 685 C C . GLU A 1 83 ? 4.995 -5.348 -23.384 1.00 95.88 83 GLU A C 1
ATOM 687 O O . GLU A 1 83 ? 6.151 -5.064 -23.094 1.00 95.88 83 GLU A O 1
ATOM 692 N N . SER A 1 84 ? 4.420 -4.908 -24.507 1.00 97.00 84 SER A N 1
ATOM 693 C CA . SER A 1 84 ? 5.134 -4.112 -25.511 1.00 97.00 84 SER A CA 1
ATOM 694 C C . SER A 1 84 ? 5.662 -2.787 -24.958 1.00 97.00 84 SER A C 1
ATOM 696 O O . SER A 1 84 ? 6.773 -2.379 -25.289 1.00 97.00 84 SER A O 1
ATOM 698 N N . LYS A 1 85 ? 4.896 -2.123 -24.082 1.00 97.12 85 LYS A N 1
ATOM 699 C CA . LYS A 1 85 ? 5.330 -0.893 -23.417 1.00 97.12 85 LYS A CA 1
ATOM 700 C C . LYS A 1 85 ? 6.489 -1.174 -22.470 1.00 97.12 85 LYS A C 1
ATOM 702 O O . LYS A 1 85 ? 7.472 -0.443 -22.506 1.00 97.12 85 LYS A O 1
ATOM 707 N N . LEU A 1 86 ? 6.386 -2.212 -21.639 1.00 96.94 86 LEU A N 1
ATOM 708 C CA . LEU A 1 86 ? 7.461 -2.582 -20.715 1.00 96.94 86 LEU A CA 1
ATOM 709 C C . LEU A 1 86 ? 8.732 -2.977 -21.480 1.00 96.94 86 LEU A C 1
ATOM 711 O O . LEU A 1 86 ? 9.825 -2.574 -21.095 1.00 96.94 86 LEU A O 1
ATOM 715 N N . GLN A 1 87 ? 8.584 -3.692 -22.596 1.00 97.06 87 GLN A N 1
ATOM 716 C CA . GLN A 1 87 ? 9.701 -4.121 -23.432 1.00 97.06 87 GLN A CA 1
ATOM 717 C C . GLN A 1 87 ? 10.410 -2.929 -24.076 1.00 97.06 87 GLN A C 1
ATOM 719 O O . GLN A 1 87 ? 11.634 -2.870 -24.053 1.00 97.06 87 GLN A O 1
ATOM 724 N N . ALA A 1 88 ? 9.657 -1.949 -24.582 1.00 97.31 88 ALA A N 1
ATOM 725 C CA . ALA A 1 88 ? 10.230 -0.721 -25.127 1.00 97.31 88 ALA A CA 1
ATOM 726 C C . ALA A 1 88 ? 11.021 0.077 -24.075 1.00 97.31 88 ALA A C 1
ATOM 728 O O . ALA A 1 88 ? 12.017 0.702 -24.415 1.00 97.31 88 ALA A O 1
ATOM 729 N N . ILE A 1 89 ? 10.597 0.049 -22.805 1.00 96.69 89 ILE A N 1
ATOM 730 C CA . ILE A 1 89 ? 11.338 0.679 -21.702 1.00 96.69 89 ILE A CA 1
ATOM 731 C C . ILE A 1 89 ? 12.614 -0.099 -21.363 1.00 96.69 89 ILE A C 1
ATOM 733 O O . ILE A 1 89 ? 13.635 0.524 -21.098 1.00 96.69 89 ILE A O 1
ATOM 737 N N . GLU A 1 90 ? 12.569 -1.435 -21.342 1.00 94.44 90 GLU A N 1
ATOM 738 C CA . GLU A 1 90 ? 13.737 -2.261 -20.999 1.00 94.44 90 GLU A CA 1
ATOM 739 C C . GLU A 1 90 ? 14.802 -2.289 -22.105 1.00 94.44 90 GLU A C 1
ATOM 741 O O . GLU A 1 90 ? 15.984 -2.422 -21.808 1.00 94.44 90 GLU A O 1
ATOM 746 N N . GLN A 1 91 ? 14.396 -2.159 -23.369 1.00 95.50 91 GLN A N 1
ATOM 747 C CA . GLN A 1 91 ? 15.299 -2.181 -24.525 1.00 95.50 91 GLN A CA 1
ATOM 748 C C . GLN A 1 91 ? 15.835 -0.799 -24.919 1.00 95.50 91 GLN A C 1
ATOM 750 O O . GLN A 1 91 ? 16.594 -0.693 -25.884 1.00 95.50 91 GLN A O 1
ATOM 755 N N . ASP A 1 92 ? 15.425 0.256 -24.217 1.00 97.06 92 ASP A N 1
ATOM 756 C CA . ASP A 1 92 ? 15.910 1.608 -24.467 1.00 97.06 92 ASP A CA 1
A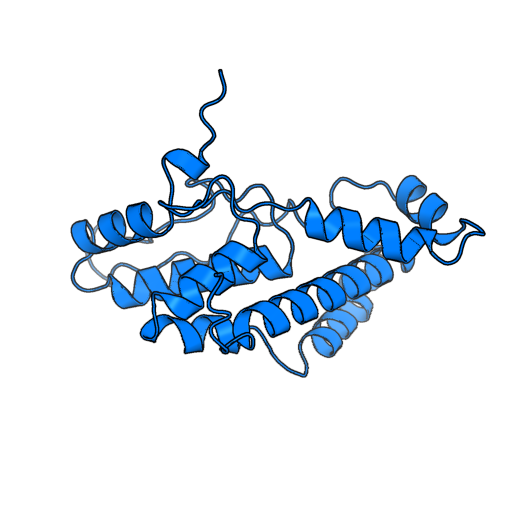TOM 757 C C . ASP A 1 92 ? 17.427 1.679 -24.185 1.00 97.06 92 ASP A C 1
ATOM 759 O O . ASP A 1 92 ? 17.877 1.186 -23.146 1.00 97.06 92 ASP A O 1
ATOM 763 N N . PRO A 1 93 ? 18.240 2.240 -25.101 1.00 96.94 93 PRO A N 1
ATOM 764 C CA . PRO A 1 93 ? 19.688 2.319 -24.920 1.00 96.94 93 PRO A CA 1
ATOM 765 C C . PRO A 1 93 ? 20.113 3.276 -23.800 1.00 96.94 93 PRO A C 1
ATOM 767 O O . PRO A 1 93 ? 21.257 3.193 -23.352 1.00 96.94 93 PRO A O 1
ATOM 770 N N . ASP A 1 94 ? 19.241 4.191 -23.363 1.00 97.44 94 ASP A N 1
ATOM 771 C CA . ASP A 1 94 ? 19.518 5.065 -22.226 1.00 97.44 94 ASP A CA 1
ATOM 772 C C . ASP A 1 94 ? 19.411 4.275 -20.903 1.00 97.44 94 ASP A C 1
ATOM 774 O O . ASP A 1 94 ? 18.310 3.855 -20.524 1.00 97.44 94 ASP A O 1
ATOM 778 N N . PRO A 1 95 ? 20.517 4.094 -20.150 1.00 94.25 95 PRO A N 1
ATOM 779 C CA . PRO A 1 95 ? 20.494 3.350 -18.891 1.00 94.25 95 PRO A CA 1
ATOM 780 C C . PRO A 1 95 ? 19.581 3.985 -17.830 1.00 94.25 95 PRO A C 1
ATOM 782 O O . PRO A 1 95 ? 19.091 3.278 -16.948 1.00 94.25 95 PRO A O 1
ATOM 785 N N . GLU A 1 96 ? 19.291 5.287 -17.925 1.00 96.06 96 GLU A N 1
ATOM 786 C CA . GLU A 1 96 ? 18.407 5.994 -16.994 1.00 96.06 96 GLU A CA 1
ATOM 787 C C . GLU A 1 96 ? 16.922 5.825 -17.331 1.00 96.06 96 GLU A C 1
ATOM 789 O O . GLU A 1 96 ? 16.048 6.165 -16.519 1.00 96.06 96 GLU A O 1
ATOM 794 N N . ARG A 1 97 ? 16.595 5.248 -18.495 1.00 95.81 97 ARG A N 1
ATOM 795 C CA . ARG A 1 97 ? 15.212 5.114 -18.956 1.00 95.81 97 ARG A CA 1
ATOM 796 C C . ARG A 1 97 ? 14.360 4.290 -18.003 1.00 95.81 97 ARG A C 1
ATOM 798 O O . ARG A 1 97 ? 13.265 4.724 -17.622 1.00 95.81 97 ARG A O 1
ATOM 805 N N . LEU A 1 98 ? 14.840 3.098 -17.656 1.00 94.00 98 LEU A N 1
ATOM 806 C CA . LEU A 1 98 ? 14.133 2.154 -16.799 1.00 94.00 98 LEU A CA 1
ATOM 807 C C . LEU A 1 98 ? 14.017 2.678 -15.355 1.00 94.00 98 LEU A C 1
ATOM 809 O O . LEU A 1 98 ? 12.883 2.748 -14.868 1.00 94.00 98 LEU A O 1
ATOM 813 N N . PRO A 1 99 ? 15.107 3.109 -14.681 1.00 94.50 99 PRO A N 1
ATOM 814 C CA . PRO A 1 99 ? 15.018 3.735 -13.362 1.00 94.50 99 PRO A CA 1
ATOM 815 C C . PRO A 1 99 ? 14.030 4.903 -13.334 1.00 94.50 99 PRO A C 1
ATOM 817 O O . PRO A 1 99 ? 13.136 4.926 -12.491 1.00 94.50 99 PRO A O 1
ATOM 820 N N . THR A 1 100 ? 14.102 5.811 -14.312 1.00 96.31 100 THR A N 1
ATOM 821 C CA . THR A 1 100 ? 13.197 6.967 -14.410 1.00 96.31 100 THR A CA 1
ATOM 822 C C . THR A 1 100 ? 11.739 6.550 -14.597 1.00 96.31 100 THR A C 1
ATOM 824 O O . THR A 1 100 ? 10.833 7.172 -14.035 1.00 96.31 100 THR A O 1
ATOM 827 N N . PHE A 1 101 ? 11.477 5.507 -15.390 1.00 96.50 101 PHE A N 1
ATOM 828 C CA . PHE A 1 101 ? 10.129 4.973 -15.574 1.00 96.50 101 PHE A CA 1
ATOM 829 C C . PHE A 1 101 ? 9.560 4.406 -14.269 1.00 96.50 101 PHE A C 1
ATOM 831 O O . PHE A 1 101 ? 8.433 4.752 -13.906 1.00 96.50 101 PHE A O 1
ATOM 838 N N . ILE A 1 102 ? 10.338 3.592 -13.549 1.00 96.25 102 ILE A N 1
ATOM 839 C CA . ILE A 1 102 ? 9.943 3.034 -12.248 1.00 96.25 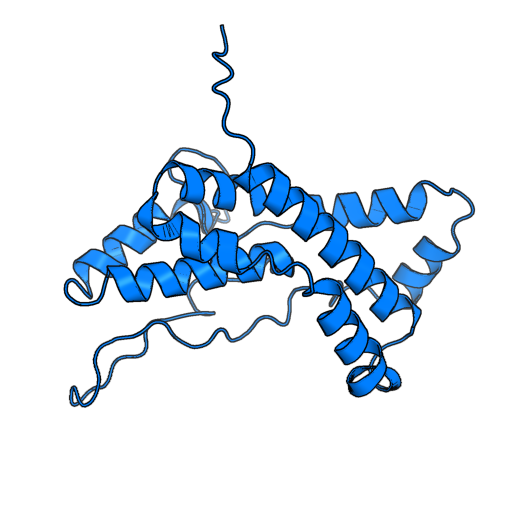102 ILE A CA 1
ATOM 840 C C . ILE A 1 102 ? 9.697 4.161 -11.244 1.00 96.25 102 ILE A C 1
ATOM 842 O O . ILE A 1 102 ? 8.644 4.196 -10.611 1.00 96.25 102 ILE A O 1
ATOM 846 N N . ASP A 1 103 ? 10.613 5.125 -11.149 1.00 95.38 103 ASP A N 1
ATOM 847 C CA . ASP A 1 103 ? 10.492 6.259 -10.233 1.00 95.38 103 ASP A CA 1
ATOM 848 C C . ASP A 1 103 ? 9.226 7.067 -10.493 1.00 95.38 103 ASP A C 1
ATOM 850 O O . ASP A 1 103 ? 8.492 7.403 -9.565 1.00 95.38 103 ASP A O 1
ATOM 854 N N . ARG A 1 104 ? 8.934 7.343 -11.765 1.00 95.38 104 ARG A N 1
ATOM 855 C CA . ARG A 1 104 ? 7.717 8.044 -12.169 1.00 95.38 104 ARG A CA 1
ATOM 856 C C . ARG A 1 104 ? 6.466 7.240 -11.830 1.00 95.38 104 ARG A C 1
ATOM 858 O O . ARG A 1 104 ? 5.515 7.807 -11.303 1.00 95.38 104 ARG A O 1
ATOM 865 N N . TYR A 1 105 ? 6.457 5.939 -12.119 1.00 95.44 105 TYR A N 1
ATOM 866 C CA . TYR A 1 105 ? 5.334 5.058 -11.795 1.00 95.44 105 TYR A CA 1
ATOM 867 C C . TYR A 1 105 ? 5.040 5.060 -10.290 1.00 95.44 105 TYR A C 1
ATOM 869 O O . TYR A 1 105 ? 3.896 5.244 -9.872 1.00 95.44 105 TYR A O 1
ATOM 877 N N . VAL A 1 106 ? 6.085 4.922 -9.473 1.00 95.19 106 VAL A N 1
ATOM 878 C CA . VAL A 1 106 ? 5.990 4.923 -8.012 1.00 95.19 106 VAL A CA 1
ATOM 879 C C . VAL A 1 106 ? 5.507 6.278 -7.491 1.00 95.19 106 VAL A C 1
ATOM 881 O O . VAL A 1 106 ? 4.544 6.336 -6.727 1.00 95.19 106 VAL A O 1
ATOM 884 N N . LYS A 1 107 ? 6.116 7.377 -7.951 1.00 90.31 107 LYS A N 1
ATOM 885 C CA . LYS A 1 107 ? 5.804 8.744 -7.502 1.00 90.31 107 LYS A CA 1
ATOM 886 C C . LYS A 1 107 ? 4.457 9.267 -7.977 1.00 90.31 107 LYS A C 1
ATOM 888 O O . LYS A 1 107 ? 3.974 10.220 -7.377 1.00 90.31 107 LYS A O 1
ATOM 893 N N . ASN A 1 108 ? 3.844 8.693 -9.010 1.00 92.00 108 ASN A N 1
ATOM 894 C CA . ASN A 1 108 ? 2.528 9.121 -9.503 1.00 92.00 108 ASN A CA 1
ATOM 895 C C . ASN A 1 108 ? 1.359 8.395 -8.827 1.00 92.00 108 ASN A C 1
ATOM 897 O O . ASN A 1 108 ? 0.203 8.747 -9.042 1.00 92.00 108 ASN A O 1
ATOM 901 N N . SER A 1 109 ? 1.654 7.389 -8.012 1.00 91.75 109 SER A N 1
ATOM 902 C CA . SER A 1 109 ? 0.651 6.613 -7.302 1.00 91.75 109 SER A CA 1
ATOM 903 C C . SER A 1 109 ? 0.121 7.377 -6.085 1.00 91.75 109 SER A C 1
ATOM 905 O O . SER A 1 109 ? 0.903 7.960 -5.327 1.00 91.75 109 SER A O 1
ATOM 907 N N . ARG A 1 110 ? -1.200 7.417 -5.903 1.00 93.00 110 ARG A N 1
ATOM 908 C CA . ARG A 1 110 ? -1.878 8.164 -4.837 1.00 93.00 110 ARG A CA 1
ATOM 909 C C . ARG A 1 110 ? -2.924 7.285 -4.136 1.00 93.00 110 ARG A C 1
ATOM 911 O O . ARG A 1 110 ? -3.720 6.651 -4.835 1.00 93.00 110 ARG A O 1
ATOM 918 N N . PRO A 1 111 ? -2.980 7.294 -2.791 1.00 93.94 111 PRO A N 1
ATOM 919 C CA . PRO A 1 111 ? -4.058 6.655 -2.043 1.00 93.94 111 PRO A CA 1
ATOM 920 C C . PRO A 1 111 ? -5.383 7.372 -2.320 1.00 93.94 111 PRO A C 1
ATOM 922 O O . PRO A 1 111 ? -5.393 8.519 -2.745 1.00 93.94 111 PRO A O 1
ATOM 925 N N . LYS A 1 112 ? -6.525 6.738 -2.054 1.00 92.94 112 LYS A N 1
ATOM 926 C CA . LYS A 1 112 ? -7.825 7.445 -2.051 1.00 92.94 112 LYS A CA 1
ATOM 927 C C . LYS A 1 112 ? -8.184 8.038 -0.687 1.00 92.94 112 LYS A C 1
ATOM 929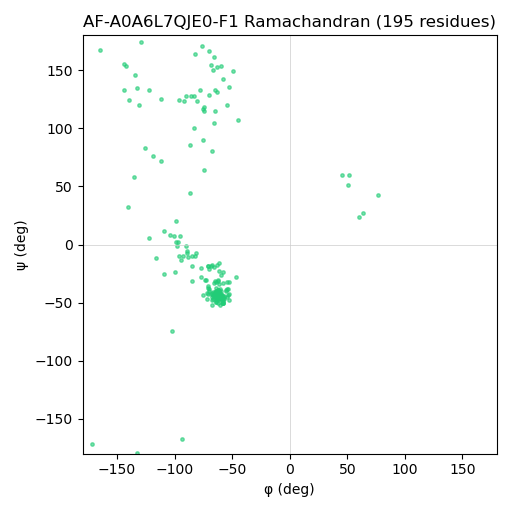 O O . LYS A 1 112 ? -9.171 8.758 -0.597 1.00 92.94 112 LYS A O 1
ATOM 934 N N . THR A 1 113 ? -7.368 7.754 0.321 1.00 93.69 113 THR A N 1
ATOM 935 C CA . THR A 1 113 ? -7.433 8.336 1.660 1.00 93.69 113 THR A CA 1
ATOM 936 C C . THR A 1 113 ? -6.573 9.596 1.706 1.00 93.69 113 THR A C 1
ATOM 938 O O . THR A 1 113 ? -5.411 9.550 1.299 1.00 93.69 113 THR A O 1
ATOM 941 N N . GLY A 1 114 ? -7.147 10.706 2.164 1.00 94.19 114 GLY A N 1
ATOM 942 C CA . GLY A 1 114 ? -6.451 11.978 2.362 1.00 94.19 114 GLY A CA 1
ATOM 943 C C . GLY A 1 114 ? -5.921 12.175 3.785 1.00 94.19 114 GLY A C 1
ATOM 944 O O . GLY A 1 114 ? -5.915 11.253 4.605 1.00 94.19 114 GLY A O 1
ATOM 945 N N . TRP A 1 115 ? -5.521 13.408 4.073 1.00 95.19 115 TRP A N 1
ATOM 946 C CA . TRP A 1 115 ? -5.066 13.880 5.379 1.00 95.19 115 TRP A CA 1
ATOM 947 C C . TRP A 1 115 ? -5.557 15.322 5.567 1.00 95.19 115 TRP A C 1
ATOM 949 O O . TRP A 1 115 ? -5.412 16.109 4.638 1.00 95.19 115 TRP A O 1
ATOM 959 N N . ASP A 1 116 ? -6.146 15.664 6.718 1.00 91.25 116 ASP A N 1
ATOM 960 C CA . ASP A 1 116 ? -6.881 16.938 6.899 1.00 91.25 116 ASP A CA 1
ATOM 961 C C . ASP A 1 116 ? -6.063 18.195 6.532 1.00 91.25 116 ASP A C 1
ATOM 963 O O . ASP A 1 116 ? -6.589 19.114 5.905 1.00 91.25 116 ASP A O 1
ATOM 967 N N . ASP A 1 117 ? -4.767 18.211 6.854 1.00 86.81 117 ASP A N 1
ATOM 968 C CA . ASP A 1 117 ? -3.884 19.370 6.645 1.00 86.81 117 ASP A CA 1
ATOM 969 C C . ASP A 1 117 ? -2.939 19.229 5.438 1.00 86.81 117 ASP A C 1
ATOM 971 O O . ASP A 1 117 ? -2.035 20.045 5.241 1.00 86.81 117 ASP A O 1
ATOM 975 N N . GLU A 1 118 ? -3.111 18.193 4.615 1.00 85.69 118 GLU A N 1
ATOM 976 C CA . GLU A 1 118 ? -2.286 17.969 3.427 1.00 85.69 118 GLU A CA 1
ATOM 977 C C . GLU A 1 118 ? -3.163 17.695 2.208 1.00 85.69 118 GLU A C 1
ATOM 979 O O . GLU A 1 118 ? -3.901 16.714 2.137 1.00 85.69 118 GLU A O 1
ATOM 984 N N . ASN A 1 119 ? -3.041 18.552 1.195 1.00 79.00 119 ASN A N 1
ATOM 985 C CA . ASN A 1 119 ? -3.764 18.358 -0.052 1.00 79.00 119 ASN A CA 1
ATOM 986 C C . ASN A 1 119 ? -3.133 17.218 -0.869 1.00 79.00 119 ASN A C 1
ATOM 988 O O . ASN A 1 119 ? -1.987 17.327 -1.310 1.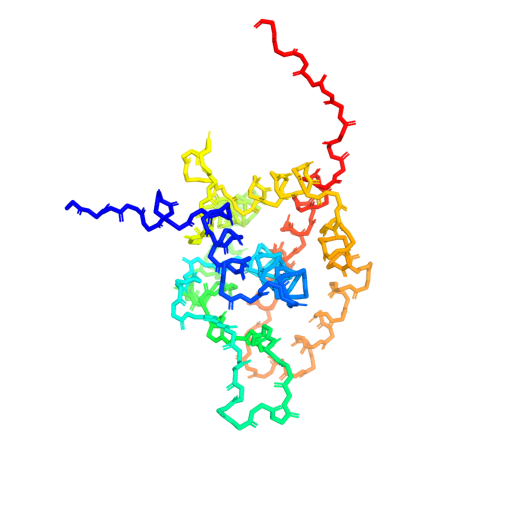00 79.00 119 ASN A O 1
ATOM 992 N N . ASN A 1 120 ? -3.915 16.164 -1.123 1.00 83.56 120 ASN A N 1
ATOM 993 C CA . ASN A 1 120 ? -3.552 15.019 -1.964 1.00 83.56 120 ASN A CA 1
ATOM 994 C C . ASN A 1 120 ? -2.199 14.377 -1.576 1.00 83.56 120 ASN A C 1
ATOM 996 O O . ASN A 1 120 ? -1.280 14.317 -2.411 1.00 83.56 120 ASN A O 1
ATOM 1000 N N . PRO A 1 121 ? -2.067 13.874 -0.328 1.00 91.88 121 PRO A N 1
ATOM 1001 C CA . PRO A 1 121 ? -0.855 13.202 0.111 1.00 91.88 121 PRO A CA 1
ATOM 1002 C C . PRO A 1 121 ? -0.562 12.012 -0.802 1.00 91.88 121 PRO A C 1
ATOM 1004 O O . PRO A 1 121 ? -1.458 11.286 -1.247 1.00 91.88 121 PRO A O 1
ATOM 1007 N N . ASN A 1 122 ? 0.718 11.784 -1.089 1.00 93.81 122 ASN A N 1
ATOM 1008 C CA . ASN A 1 122 ? 1.121 10.530 -1.716 1.00 93.81 122 ASN A CA 1
ATOM 1009 C C . ASN A 1 122 ? 1.132 9.389 -0.684 1.00 93.81 122 ASN A C 1
ATOM 1011 O O . ASN A 1 122 ? 0.989 9.618 0.513 1.00 93.81 122 ASN A O 1
ATOM 1015 N N . HIS A 1 123 ? 1.298 8.146 -1.146 1.00 95.19 123 HIS A N 1
ATOM 1016 C CA . HIS A 1 123 ? 1.292 6.985 -0.248 1.00 95.19 123 HIS A CA 1
ATOM 1017 C C . HIS A 1 123 ? 2.318 7.094 0.886 1.00 95.19 123 HIS A C 1
ATOM 1019 O O . HIS A 1 123 ? 2.019 6.707 2.007 1.00 95.19 123 HIS A O 1
ATOM 1025 N N . PHE A 1 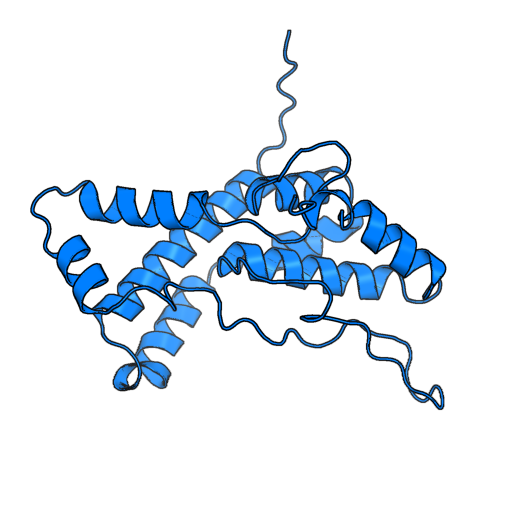124 ? 3.511 7.609 0.599 1.00 94.44 124 PHE A N 1
ATOM 1026 C CA . PHE A 1 124 ? 4.607 7.704 1.560 1.00 94.44 124 PHE A CA 1
ATOM 1027 C C . PHE A 1 124 ? 4.366 8.835 2.560 1.00 94.44 124 PHE A C 1
ATOM 1029 O O . PHE A 1 124 ? 4.490 8.604 3.757 1.00 94.44 124 PHE A O 1
ATOM 1036 N N . SER A 1 125 ? 3.913 10.002 2.089 1.00 94.31 125 SER A N 1
ATOM 1037 C CA . SER A 1 125 ? 3.499 11.117 2.953 1.00 94.31 125 SER A CA 1
ATOM 1038 C C . SER A 1 125 ? 2.365 10.706 3.896 1.00 94.31 125 SER A C 1
ATOM 1040 O O . SER A 1 125 ? 2.443 10.943 5.094 1.00 94.31 125 SER A O 1
ATOM 1042 N N . LEU A 1 126 ? 1.350 9.991 3.392 1.00 95.44 126 LEU A N 1
ATOM 1043 C CA . LEU A 1 126 ? 0.258 9.488 4.229 1.00 95.44 126 LEU A CA 1
ATOM 1044 C C . LEU A 1 126 ? 0.765 8.520 5.311 1.00 95.44 126 LEU A C 1
ATOM 1046 O O . LEU A 1 126 ? 0.344 8.609 6.461 1.00 95.44 126 LEU A O 1
ATOM 1050 N N . ILE A 1 127 ? 1.678 7.609 4.961 1.00 95.06 127 ILE A N 1
ATOM 1051 C CA . ILE A 1 127 ? 2.294 6.682 5.921 1.00 95.06 127 ILE A CA 1
ATOM 1052 C C . ILE A 1 127 ? 3.088 7.438 6.990 1.00 95.06 127 ILE A C 1
ATOM 1054 O O . ILE A 1 127 ? 2.941 7.129 8.171 1.00 95.06 127 ILE A O 1
ATOM 1058 N N . GLN A 1 128 ? 3.881 8.434 6.591 1.00 94.38 128 GLN A N 1
ATOM 1059 C CA . GLN A 1 128 ? 4.664 9.273 7.499 1.00 94.38 128 GLN A CA 1
ATOM 1060 C C . GLN A 1 128 ? 3.755 10.051 8.460 1.00 94.38 128 GLN A C 1
ATOM 1062 O O . GLN A 1 128 ? 3.960 10.025 9.672 1.00 94.38 128 GLN A O 1
ATOM 1067 N N . ASN A 1 129 ? 2.687 10.659 7.943 1.00 95.69 129 ASN A N 1
ATOM 1068 C CA . ASN A 1 129 ? 1.709 11.378 8.752 1.00 95.69 129 ASN A CA 1
ATOM 1069 C C . ASN A 1 129 ? 1.054 10.469 9.801 1.00 95.69 129 ASN A C 1
ATOM 1071 O O . ASN A 1 129 ? 1.003 10.826 10.980 1.00 95.69 129 ASN A O 1
ATOM 1075 N N . ILE A 1 130 ? 0.623 9.263 9.404 1.00 96.06 130 ILE A N 1
ATOM 1076 C CA . ILE A 1 130 ? 0.051 8.280 10.336 1.00 96.06 130 ILE A CA 1
ATOM 1077 C C . ILE A 1 130 ? 1.102 7.847 11.369 1.00 96.06 130 ILE A C 1
ATOM 1079 O O . ILE A 1 130 ? 0.795 7.763 12.556 1.00 96.06 130 ILE A O 1
ATOM 1083 N N . HIS A 1 131 ? 2.343 7.597 10.943 1.00 94.50 131 HIS A N 1
ATOM 1084 C CA . HIS A 1 131 ? 3.439 7.196 11.827 1.00 94.50 131 HIS A CA 1
ATOM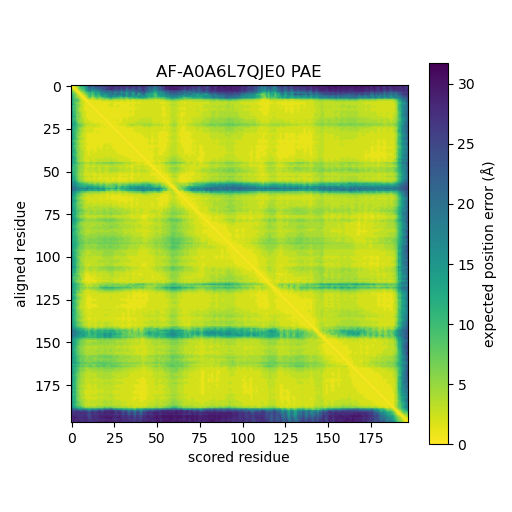 1085 C C . HIS A 1 131 ? 3.714 8.236 12.926 1.00 94.50 131 HIS A C 1
ATOM 1087 O O . HIS A 1 131 ? 3.890 7.879 14.098 1.00 94.50 131 HIS A O 1
ATOM 1093 N N . HIS A 1 132 ? 3.727 9.519 12.560 1.00 93.69 132 HIS A N 1
ATOM 1094 C CA . HIS A 1 132 ? 3.960 10.622 13.490 1.00 93.69 132 HIS A CA 1
ATOM 1095 C C . HIS A 1 132 ? 2.774 10.848 14.428 1.00 93.69 132 HIS A C 1
ATOM 1097 O O . HIS A 1 132 ? 2.976 10.951 15.639 1.00 93.69 132 HIS A O 1
ATOM 1103 N N . ALA A 1 133 ? 1.552 10.887 13.891 1.00 95.94 133 ALA A N 1
ATOM 1104 C CA . ALA A 1 133 ? 0.353 11.221 14.655 1.00 95.94 133 ALA A CA 1
ATOM 1105 C C . ALA A 1 133 ? -0.158 10.076 15.547 1.00 95.94 133 ALA A C 1
ATOM 1107 O O . ALA A 1 133 ? -0.756 10.345 16.587 1.00 95.94 133 ALA A O 1
ATOM 1108 N N . HIS A 1 134 ? 0.099 8.813 15.183 1.00 96.31 134 HIS A N 1
ATOM 1109 C CA . HIS A 1 134 ? -0.452 7.640 15.873 1.00 96.31 134 HIS A CA 1
ATOM 1110 C C . HIS A 1 134 ? 0.645 6.653 16.321 1.00 96.31 134 HIS A C 1
ATOM 1112 O O . HIS A 1 134 ? 0.907 5.642 15.653 1.00 96.31 134 HIS A O 1
ATOM 1118 N N . PRO A 1 135 ? 1.298 6.894 17.479 1.00 94.94 135 PRO A N 1
ATOM 1119 C CA . PRO A 1 135 ? 2.326 6.003 18.023 1.00 94.94 135 PRO A CA 1
ATOM 1120 C C . PRO A 1 135 ? 1.885 4.540 18.192 1.00 94.94 135 PRO A C 1
ATOM 1122 O O . PRO A 1 135 ? 2.690 3.624 18.024 1.00 94.94 135 PRO A O 1
ATOM 1125 N N . ASP A 1 136 ? 0.606 4.302 18.485 1.00 95.44 136 ASP A N 1
ATOM 1126 C CA . ASP A 1 136 ? 0.014 2.971 18.656 1.00 95.44 136 ASP A CA 1
ATOM 1127 C C . ASP A 1 136 ? -0.116 2.180 17.341 1.00 95.44 136 ASP A C 1
ATOM 1129 O O . ASP A 1 136 ? -0.224 0.948 17.362 1.00 95.44 136 ASP A O 1
ATOM 1133 N N . LEU A 1 137 ? -0.057 2.869 16.198 1.00 96.50 137 LEU A N 1
ATOM 1134 C CA . LEU A 1 137 ? -0.107 2.283 14.860 1.00 96.50 137 LEU A CA 1
ATOM 1135 C C . LEU A 1 137 ? 1.282 2.021 14.265 1.00 96.50 137 LEU A C 1
ATOM 1137 O O . LEU A 1 137 ? 1.396 1.246 13.311 1.00 96.50 137 LEU A O 1
ATOM 1141 N N . ARG A 1 138 ? 2.355 2.570 14.849 1.00 94.00 138 ARG A N 1
ATOM 1142 C CA . ARG A 1 138 ? 3.737 2.349 14.380 1.00 94.00 138 ARG A CA 1
ATOM 1143 C C . ARG A 1 138 ? 4.105 0.867 14.235 1.00 94.00 138 ARG A C 1
ATOM 1145 O O . ARG A 1 138 ? 4.676 0.534 13.199 1.00 94.00 138 ARG A O 1
ATOM 1152 N N . PRO A 1 139 ? 3.742 -0.044 15.167 1.00 92.19 139 PRO A N 1
ATOM 1153 C CA . PRO A 1 139 ? 4.023 -1.471 14.999 1.00 92.19 139 PRO A CA 1
ATOM 1154 C C . PRO A 1 139 ? 3.329 -2.095 13.781 1.00 92.19 139 PRO A C 1
ATOM 1156 O O . PRO A 1 139 ? 3.843 -3.042 13.198 1.00 92.19 139 PRO A O 1
ATOM 1159 N N . VAL A 1 140 ? 2.157 -1.585 13.385 1.00 92.56 140 VAL A N 1
ATOM 1160 C CA . VAL A 1 140 ? 1.442 -2.066 12.191 1.00 92.56 140 VAL A CA 1
ATOM 1161 C C . VAL A 1 140 ? 2.171 -1.635 10.924 1.00 92.56 140 VAL A C 1
ATOM 1163 O O . VAL A 1 140 ? 2.311 -2.436 10.002 1.00 92.56 140 VAL A O 1
ATOM 1166 N N . LEU A 1 141 ? 2.639 -0.387 10.893 1.00 92.06 141 LEU A N 1
ATOM 1167 C CA . LEU A 1 141 ? 3.386 0.167 9.766 1.00 92.06 141 LEU A CA 1
ATOM 1168 C C . LEU A 1 141 ? 4.751 -0.514 9.604 1.00 92.06 141 LEU A C 1
ATOM 1170 O O . LEU A 1 141 ? 5.122 -0.883 8.492 1.00 92.06 141 LEU A O 1
ATOM 1174 N N . SER A 1 142 ? 5.470 -0.745 10.707 1.00 84.56 142 SER A N 1
ATOM 1175 C CA . SER A 1 142 ? 6.792 -1.380 10.675 1.00 84.56 142 SER A CA 1
ATOM 1176 C C . SER A 1 142 ? 6.738 -2.881 10.386 1.00 84.56 142 SER A C 1
ATOM 1178 O O . SER A 1 142 ? 7.640 -3.397 9.733 1.00 84.56 142 SER A O 1
ATOM 1180 N N . ALA A 1 143 ? 5.671 -3.583 10.788 1.00 80.19 143 ALA A N 1
ATOM 1181 C CA . ALA A 1 143 ? 5.512 -5.019 10.532 1.00 80.19 143 ALA A CA 1
ATOM 1182 C C . ALA A 1 143 ? 5.459 -5.386 9.039 1.00 80.19 143 ALA A C 1
ATOM 1184 O O . ALA A 1 143 ? 5.606 -6.555 8.690 1.00 80.19 143 ALA A O 1
ATOM 1185 N N . LEU A 1 144 ? 5.231 -4.411 8.157 1.00 72.69 144 LEU A N 1
ATOM 1186 C CA . LEU A 1 144 ? 5.196 -4.627 6.712 1.00 72.69 144 LEU A CA 1
ATOM 1187 C C . LEU A 1 144 ? 6.576 -4.497 6.052 1.00 72.69 144 LEU A C 1
ATOM 1189 O O . LEU A 1 144 ? 6.740 -4.903 4.902 1.00 72.69 144 LEU A O 1
ATOM 1193 N N . TYR A 1 145 ? 7.577 -4.009 6.787 1.00 72.69 145 TYR A N 1
ATOM 1194 C CA . TYR A 1 145 ? 8.979 -4.107 6.405 1.00 72.69 145 TYR A CA 1
ATOM 1195 C C . TYR A 1 145 ? 9.544 -5.442 6.907 1.00 72.69 145 TYR A C 1
ATOM 1197 O O . TYR A 1 145 ? 10.096 -5.538 8.003 1.00 72.69 145 TYR A O 1
ATOM 1205 N N . LEU A 1 146 ? 9.369 -6.503 6.116 1.00 71.56 146 LEU A N 1
ATOM 1206 C CA . LEU A 1 146 ? 9.975 -7.803 6.408 1.00 71.56 146 LEU A CA 1
ATOM 1207 C C . LEU A 1 146 ? 11.285 -7.921 5.614 1.00 71.56 146 LEU A C 1
ATOM 1209 O O . LEU A 1 146 ? 11.239 -7.792 4.388 1.00 71.56 146 LEU A O 1
ATOM 1213 N N . PRO A 1 147 ? 12.439 -8.187 6.258 1.00 67.56 147 PRO A N 1
ATOM 1214 C CA . PRO A 1 147 ? 13.722 -8.275 5.559 1.00 67.56 147 PRO A CA 1
ATOM 1215 C C . PRO A 1 147 ? 13.751 -9.330 4.449 1.00 67.56 147 PRO A C 1
ATOM 1217 O O . PRO A 1 147 ? 14.554 -9.203 3.540 1.00 67.56 147 PRO A O 1
ATOM 1220 N N . GLN A 1 148 ? 12.877 -10.340 4.529 1.00 84.06 148 GLN A N 1
ATOM 1221 C CA . GLN A 1 148 ? 12.742 -11.427 3.555 1.00 84.06 148 GLN A CA 1
ATOM 1222 C C . GLN A 1 148 ? 11.561 -11.239 2.582 1.00 84.06 148 GLN A C 1
ATOM 1224 O O . GLN A 1 148 ? 11.195 -12.168 1.859 1.00 84.06 148 GLN A O 1
ATOM 1229 N N . LEU A 1 149 ? 10.889 -10.078 2.598 1.00 87.31 149 LEU A N 1
ATOM 1230 C CA . LEU A 1 149 ? 9.680 -9.861 1.796 1.00 87.31 149 LEU A CA 1
ATOM 1231 C C . LEU A 1 149 ? 9.970 -9.978 0.300 1.00 87.31 149 LEU A C 1
ATOM 1233 O O . LEU A 1 149 ? 9.203 -10.601 -0.428 1.00 87.31 149 LEU A O 1
ATOM 1237 N N . LEU A 1 150 ? 11.055 -9.356 -0.165 1.00 91.06 150 LEU A N 1
ATOM 1238 C CA . LEU A 1 150 ? 11.386 -9.334 -1.588 1.00 91.06 150 LEU A CA 1
ATOM 1239 C C . LEU A 1 150 ? 11.816 -10.712 -2.082 1.00 91.06 150 LEU A C 1
ATOM 1241 O O . LEU A 1 150 ? 11.424 -11.095 -3.180 1.00 91.06 150 LEU A O 1
ATOM 1245 N N . GLU A 1 151 ? 12.557 -11.457 -1.267 1.00 92.81 151 GLU A N 1
ATOM 1246 C CA . GLU A 1 151 ? 12.967 -12.831 -1.542 1.00 92.81 151 GLU A CA 1
ATOM 1247 C C . GLU A 1 151 ? 11.739 -13.737 -1.657 1.00 92.81 151 GLU A C 1
ATOM 1249 O O . GLU A 1 151 ? 11.567 -14.406 -2.673 1.00 92.81 151 GLU A O 1
ATOM 1254 N N . GLY A 1 152 ? 10.821 -13.681 -0.686 1.00 94.12 152 GLY A N 1
ATOM 1255 C CA . GLY A 1 152 ? 9.584 -14.465 -0.734 1.00 94.12 152 GLY A CA 1
ATOM 1256 C C . GLY A 1 152 ? 8.688 -14.093 -1.921 1.00 94.12 152 GLY A C 1
ATOM 1257 O O . GLY A 1 152 ? 8.124 -14.967 -2.578 1.00 94.12 152 GLY A O 1
ATOM 1258 N N . ILE A 1 153 ? 8.584 -12.803 -2.261 1.00 94.06 153 ILE A N 1
ATOM 1259 C CA . ILE A 1 153 ? 7.845 -12.368 -3.456 1.00 94.06 153 ILE A CA 1
ATOM 1260 C C . ILE A 1 153 ? 8.525 -12.879 -4.729 1.00 94.06 153 ILE A C 1
ATOM 1262 O O . ILE A 1 153 ? 7.834 -13.318 -5.647 1.00 94.06 153 ILE A O 1
ATOM 1266 N N . GLN A 1 154 ? 9.856 -12.842 -4.804 1.00 95.50 154 GLN A N 1
ATOM 1267 C CA . GLN A 1 154 ? 10.595 -13.379 -5.942 1.00 95.50 154 GLN A CA 1
ATOM 1268 C C . GLN A 1 154 ? 10.350 -14.884 -6.104 1.00 95.50 154 GLN A C 1
ATOM 1270 O O . GLN A 1 154 ? 10.065 -15.328 -7.215 1.00 95.50 154 GLN A O 1
ATOM 1275 N N . GLU A 1 155 ? 10.377 -15.651 -5.015 1.00 96.31 155 GLU A N 1
ATOM 1276 C CA . GLU A 1 155 ? 10.069 -17.084 -5.027 1.00 96.31 155 GLU A CA 1
ATOM 1277 C C . GLU A 1 155 ? 8.654 -17.361 -5.545 1.00 96.31 155 GLU A C 1
ATOM 1279 O O . GLU A 1 155 ? 8.485 -18.199 -6.432 1.00 96.31 155 GLU A O 1
ATOM 1284 N N . ILE A 1 156 ? 7.642 -16.628 -5.068 1.00 95.88 156 ILE A N 1
ATOM 1285 C CA . ILE A 1 156 ? 6.252 -16.746 -5.549 1.00 95.88 156 ILE A CA 1
ATOM 1286 C C . ILE A 1 156 ? 6.164 -16.408 -7.043 1.00 95.88 156 ILE A C 1
ATOM 1288 O O . ILE A 1 156 ? 5.523 -17.120 -7.821 1.00 95.88 156 ILE A O 1
ATOM 1292 N N . LEU A 1 157 ? 6.835 -15.339 -7.476 1.00 95.75 157 LEU A N 1
ATOM 1293 C CA . LEU A 1 157 ? 6.850 -14.914 -8.872 1.00 95.75 157 LEU A CA 1
ATOM 1294 C C . LEU A 1 157 ? 7.475 -15.982 -9.784 1.00 95.75 157 LEU A C 1
ATOM 1296 O O . LEU A 1 157 ? 6.915 -16.301 -10.835 1.00 95.75 157 LEU A O 1
ATOM 1300 N N . ASP A 1 158 ? 8.606 -16.556 -9.385 1.00 95.31 158 ASP A N 1
ATOM 1301 C CA . ASP A 1 158 ? 9.352 -17.527 -10.189 1.00 95.31 158 ASP A CA 1
ATOM 1302 C C . ASP A 1 158 ? 8.853 -18.974 -10.054 1.00 95.31 158 ASP A C 1
ATOM 1304 O O . ASP A 1 158 ? 9.235 -19.829 -10.861 1.00 95.31 158 ASP A O 1
ATOM 1308 N N . SER A 1 159 ? 7.955 -19.251 -9.106 1.00 95.50 159 SER A N 1
ATOM 1309 C CA . SER A 1 159 ? 7.272 -20.540 -8.964 1.00 95.50 159 SER A CA 1
ATOM 1310 C C . SER A 1 159 ? 5.837 -20.487 -9.498 1.00 95.50 159 SER A C 1
ATOM 1312 O O . SER A 1 159 ? 5.571 -20.979 -10.598 1.00 95.50 159 SER A O 1
ATOM 1314 N N . GLU A 1 160 ? 4.922 -19.859 -8.764 1.00 96.12 160 GLU A N 1
ATOM 1315 C CA . GLU A 1 160 ? 3.482 -19.844 -9.036 1.00 96.12 160 GLU A CA 1
ATOM 1316 C C . GLU A 1 160 ? 3.127 -19.016 -10.278 1.00 96.12 160 GLU A C 1
ATOM 1318 O O . GLU A 1 160 ? 2.307 -19.430 -11.099 1.00 96.12 160 GLU A O 1
ATOM 1323 N N . PHE A 1 161 ? 3.780 -17.865 -10.469 1.00 94.88 161 PHE A N 1
ATOM 1324 C CA . PHE A 1 161 ? 3.459 -16.939 -11.565 1.00 94.88 161 PHE A CA 1
ATOM 1325 C C . PHE A 1 161 ? 4.357 -17.086 -12.792 1.00 94.88 161 PHE A C 1
ATOM 1327 O O . PHE A 1 161 ? 4.166 -16.376 -13.786 1.00 94.88 161 PHE A O 1
ATOM 1334 N N . ARG A 1 162 ? 5.298 -18.035 -12.780 1.00 94.38 162 ARG A N 1
ATOM 1335 C CA . ARG A 1 162 ? 6.275 -18.223 -13.861 1.00 94.38 162 ARG A CA 1
ATOM 1336 C C . ARG A 1 162 ? 5.626 -18.403 -15.231 1.00 94.38 162 ARG A C 1
ATOM 1338 O O . ARG A 1 162 ? 6.158 -17.914 -16.223 1.00 94.38 162 ARG A O 1
ATOM 1345 N N . LEU A 1 163 ? 4.501 -19.119 -15.275 1.00 95.06 163 LEU A N 1
ATOM 1346 C CA . LEU A 1 163 ? 3.751 -19.410 -16.503 1.00 95.06 163 LEU A CA 1
ATOM 1347 C C . LEU A 1 163 ? 2.634 -18.394 -16.788 1.00 95.06 163 LEU A C 1
ATOM 1349 O O . LEU A 1 163 ? 2.054 -18.423 -17.868 1.00 95.06 163 LEU A O 1
ATOM 1353 N N . LEU A 1 164 ? 2.328 -17.510 -15.834 1.00 93.75 164 LEU A N 1
ATOM 1354 C CA . LEU A 1 164 ? 1.238 -16.534 -15.926 1.00 93.75 164 LEU A CA 1
ATOM 1355 C C . LEU A 1 164 ? 1.728 -15.137 -16.326 1.00 93.75 164 LEU A C 1
ATOM 1357 O O . LEU A 1 164 ? 0.954 -14.336 -16.842 1.00 93.75 164 LEU A O 1
ATOM 1361 N N . MET A 1 165 ? 3.003 -14.830 -16.079 1.00 93.19 165 MET A N 1
ATOM 1362 C CA . MET A 1 165 ? 3.607 -13.529 -16.363 1.00 93.19 165 MET A CA 1
ATOM 1363 C C . MET A 1 165 ? 4.962 -13.688 -17.045 1.00 93.19 165 MET A C 1
ATOM 1365 O O . MET A 1 165 ? 5.723 -14.600 -16.724 1.00 93.19 165 MET A O 1
ATOM 1369 N N . SER A 1 166 ? 5.300 -12.762 -17.945 1.00 94.88 166 SER A N 1
ATOM 1370 C CA . SER A 1 166 ? 6.615 -12.730 -18.587 1.00 94.88 166 SER A CA 1
ATOM 1371 C C . SER A 1 166 ? 7.733 -12.498 -17.565 1.00 94.88 166 SER A C 1
ATOM 1373 O O . SER A 1 166 ? 7.534 -11.847 -16.536 1.00 94.88 166 SER A O 1
ATOM 1375 N N . THR A 1 167 ? 8.941 -12.986 -17.860 1.00 95.19 167 THR A N 1
ATOM 1376 C CA . THR A 1 167 ? 10.127 -12.721 -17.025 1.00 95.19 167 THR A CA 1
ATOM 1377 C C . THR A 1 167 ? 10.365 -11.220 -16.843 1.00 95.19 167 THR A C 1
ATOM 1379 O O . THR A 1 167 ? 10.669 -10.774 -15.738 1.00 95.19 167 THR A O 1
ATOM 1382 N N . LEU A 1 168 ? 10.147 -10.434 -17.902 1.00 95.25 168 LEU A N 1
ATOM 1383 C CA . LEU A 1 168 ? 10.226 -8.976 -17.863 1.00 95.25 168 LEU A CA 1
ATOM 1384 C C . LEU A 1 168 ? 9.236 -8.385 -16.850 1.00 95.25 168 LEU A C 1
ATOM 1386 O O . LEU A 1 168 ? 9.643 -7.621 -15.976 1.00 95.25 168 LEU A O 1
ATOM 1390 N N . ARG A 1 169 ? 7.954 -8.767 -16.889 1.00 96.44 169 ARG A N 1
ATOM 1391 C CA . ARG A 1 169 ? 6.956 -8.257 -15.937 1.00 96.44 169 ARG A CA 1
ATOM 1392 C C . ARG A 1 169 ? 7.312 -8.603 -14.494 1.00 96.44 169 ARG A C 1
ATOM 1394 O O . ARG A 1 169 ? 7.223 -7.729 -13.635 1.00 96.44 169 ARG A O 1
ATOM 1401 N N . ARG A 1 170 ? 7.761 -9.833 -14.224 1.00 96.31 170 ARG A N 1
ATOM 1402 C CA . ARG A 1 170 ? 8.190 -10.240 -12.872 1.00 96.31 170 ARG A CA 1
ATOM 1403 C C . ARG A 1 170 ? 9.361 -9.383 -12.374 1.00 96.31 170 ARG A C 1
ATOM 1405 O O . ARG A 1 170 ? 9.310 -8.871 -11.258 1.00 96.31 170 ARG A O 1
ATOM 1412 N N . LYS A 1 171 ? 10.351 -9.114 -13.234 1.00 95.19 171 LYS A N 1
ATOM 1413 C CA . LYS A 1 171 ? 11.465 -8.195 -12.944 1.00 95.19 171 LYS A CA 1
ATOM 1414 C C . LYS A 1 171 ? 10.989 -6.760 -12.678 1.00 95.19 171 LYS A C 1
ATOM 1416 O O . LYS A 1 171 ? 11.451 -6.132 -11.727 1.00 95.19 171 LYS A O 1
ATOM 1421 N N . MET A 1 172 ? 10.046 -6.244 -13.470 1.00 96.25 172 MET A N 1
ATOM 1422 C CA . MET A 1 172 ? 9.466 -4.907 -13.261 1.00 96.25 172 MET A CA 1
ATOM 1423 C C . MET A 1 172 ? 8.763 -4.803 -11.910 1.00 96.25 172 MET A C 1
ATOM 1425 O O . MET A 1 172 ? 8.979 -3.833 -11.181 1.00 96.25 172 MET A O 1
ATOM 1429 N N . ILE A 1 173 ? 7.958 -5.810 -11.559 1.00 96.44 173 ILE A N 1
ATOM 1430 C CA . ILE A 1 173 ? 7.260 -5.896 -10.272 1.00 96.44 173 ILE A CA 1
ATOM 1431 C C . ILE A 1 173 ? 8.267 -5.851 -9.119 1.00 96.44 173 ILE A C 1
ATOM 1433 O O . ILE A 1 173 ? 8.123 -5.006 -8.238 1.00 96.44 173 ILE A O 1
ATOM 1437 N N . LEU A 1 174 ? 9.321 -6.671 -9.156 1.00 95.62 174 LEU A N 1
ATOM 1438 C CA . LEU A 1 174 ? 10.355 -6.677 -8.114 1.00 95.62 174 LEU A CA 1
ATOM 1439 C C . LEU A 1 174 ? 11.072 -5.327 -7.986 1.00 95.62 174 LEU A C 1
ATOM 1441 O O . LEU A 1 174 ? 11.230 -4.824 -6.874 1.00 95.62 174 LEU A O 1
ATOM 1445 N N . ASN A 1 175 ? 11.443 -4.693 -9.103 1.00 94.81 175 ASN A N 1
ATOM 1446 C CA . ASN A 1 175 ? 12.068 -3.367 -9.087 1.00 94.81 175 ASN A CA 1
ATOM 1447 C C . ASN A 1 175 ? 11.148 -2.299 -8.474 1.00 94.81 175 ASN A C 1
ATOM 1449 O O . ASN A 1 175 ? 11.598 -1.457 -7.695 1.00 94.81 175 ASN A O 1
ATOM 1453 N N . CYS A 1 176 ? 9.854 -2.344 -8.800 1.00 96.06 176 CYS A N 1
ATOM 1454 C CA . CYS A 1 176 ? 8.847 -1.440 -8.249 1.00 96.06 176 CYS A CA 1
ATOM 1455 C C . CYS A 1 176 ? 8.677 -1.629 -6.741 1.00 96.06 176 CYS A C 1
ATOM 1457 O O . CYS A 1 176 ? 8.752 -0.659 -5.988 1.00 96.06 176 CYS A O 1
ATOM 1459 N N . LEU A 1 177 ? 8.504 -2.876 -6.297 1.00 95.25 177 LEU A N 1
ATOM 1460 C CA . LEU A 1 177 ? 8.344 -3.218 -4.886 1.00 95.25 177 LEU A CA 1
ATOM 1461 C C . LEU A 1 177 ? 9.578 -2.818 -4.079 1.00 95.25 177 LEU A C 1
ATOM 1463 O O . LEU A 1 177 ? 9.441 -2.164 -3.050 1.00 95.25 177 LEU A O 1
ATOM 1467 N N . LYS A 1 178 ? 10.782 -3.108 -4.586 1.00 93.75 178 LYS A N 1
ATOM 1468 C CA . LYS A 1 178 ? 12.039 -2.687 -3.955 1.00 93.75 178 LYS A CA 1
ATOM 1469 C C . LYS A 1 178 ? 12.104 -1.171 -3.786 1.00 93.75 178 LYS A C 1
ATOM 1471 O O . LYS A 1 178 ? 12.413 -0.685 -2.702 1.00 93.75 178 LYS A O 1
ATOM 1476 N N . ARG A 1 179 ? 11.772 -0.409 -4.833 1.00 94.81 179 ARG A N 1
ATOM 1477 C CA . ARG A 1 179 ? 11.762 1.058 -4.760 1.00 94.81 179 ARG A CA 1
ATOM 1478 C C . ARG A 1 179 ? 10.747 1.575 -3.740 1.00 94.81 179 ARG A C 1
ATOM 1480 O O . ARG A 1 179 ? 11.066 2.494 -2.993 1.00 94.81 179 ARG A O 1
ATOM 1487 N N . ARG A 1 180 ? 9.548 0.992 -3.693 1.00 94.31 180 ARG A N 1
ATOM 1488 C CA . ARG A 1 180 ? 8.494 1.380 -2.744 1.00 94.31 180 ARG A CA 1
ATOM 1489 C C . ARG A 1 180 ? 8.853 1.059 -1.303 1.00 94.31 180 ARG A C 1
ATOM 1491 O O . ARG A 1 180 ? 8.656 1.913 -0.451 1.00 94.31 180 ARG A O 1
ATOM 1498 N N . LEU A 1 181 ? 9.406 -0.123 -1.042 1.00 92.81 181 LEU A N 1
ATOM 1499 C CA . LEU A 1 181 ? 9.847 -0.513 0.297 1.00 92.81 181 LEU A CA 1
ATOM 1500 C C . LEU A 1 181 ? 10.939 0.419 0.823 1.00 92.81 181 LEU A C 1
ATOM 1502 O O . LEU A 1 181 ? 10.860 0.819 1.978 1.00 92.81 181 LEU A O 1
ATOM 1506 N N . ASN A 1 182 ? 11.886 0.836 -0.024 1.00 91.38 182 ASN A N 1
ATOM 1507 C CA . ASN A 1 182 ? 12.888 1.832 0.365 1.00 91.38 182 ASN A CA 1
ATOM 1508 C C . ASN A 1 182 ? 12.244 3.175 0.743 1.00 91.38 182 ASN A C 1
ATOM 1510 O O . ASN A 1 182 ? 12.546 3.713 1.796 1.00 91.38 182 ASN A O 1
ATOM 1514 N N . LEU A 1 183 ? 11.306 3.686 -0.063 1.00 92.44 183 LEU A N 1
ATOM 1515 C CA . LEU A 1 183 ? 10.620 4.950 0.242 1.00 92.44 183 LEU A CA 1
ATOM 1516 C C . LEU A 1 183 ? 9.750 4.868 1.504 1.00 92.44 183 LEU A C 1
ATOM 1518 O O . LEU A 1 183 ? 9.605 5.853 2.218 1.00 92.44 183 LEU A O 1
ATOM 1522 N N . ILE A 1 184 ? 9.160 3.703 1.781 1.00 92.12 184 ILE A N 1
ATOM 1523 C CA . ILE A 1 184 ? 8.434 3.458 3.032 1.00 92.12 184 ILE A CA 1
ATOM 1524 C C . ILE A 1 184 ? 9.408 3.423 4.209 1.00 92.12 184 ILE A C 1
ATOM 1526 O O . ILE A 1 184 ? 9.112 4.002 5.246 1.00 92.12 184 ILE A O 1
ATOM 1530 N N . TYR A 1 185 ? 10.559 2.769 4.059 1.00 90.44 185 TYR A N 1
ATOM 1531 C CA . TYR A 1 185 ? 11.596 2.761 5.085 1.00 90.44 185 TYR A CA 1
ATOM 1532 C C . TYR A 1 185 ? 12.062 4.185 5.406 1.00 90.44 185 TYR A C 1
ATOM 1534 O O . TYR A 1 185 ? 12.089 4.557 6.577 1.00 90.44 185 TYR A O 1
ATOM 1542 N N . ASP A 1 186 ? 12.335 4.997 4.383 1.00 89.75 186 ASP A N 1
ATOM 1543 C CA . ASP A 1 186 ? 12.706 6.405 4.551 1.00 89.75 186 ASP A CA 1
ATOM 1544 C C . ASP A 1 186 ? 11.596 7.159 5.314 1.00 89.75 186 ASP A C 1
ATOM 1546 O O . ASP A 1 186 ? 11.844 7.736 6.370 1.00 89.75 186 ASP A O 1
ATOM 1550 N N . ALA A 1 187 ? 10.337 7.026 4.881 1.00 90.06 187 ALA A N 1
ATOM 1551 C CA . ALA A 1 187 ? 9.180 7.661 5.522 1.00 90.06 187 ALA A CA 1
ATOM 1552 C C . ALA A 1 187 ? 8.953 7.254 6.994 1.00 90.06 187 ALA A C 1
ATOM 1554 O O . ALA A 1 187 ? 8.346 8.011 7.748 1.00 90.06 187 ALA A O 1
ATOM 1555 N N . LEU A 1 188 ? 9.400 6.062 7.402 1.00 90.06 188 LEU A N 1
ATOM 1556 C CA . LEU A 1 188 ? 9.263 5.540 8.769 1.00 90.06 188 LEU A CA 1
ATOM 1557 C C . LEU A 1 188 ? 10.501 5.776 9.647 1.00 90.06 188 LEU A C 1
ATOM 1559 O O . LEU A 1 188 ? 10.446 5.493 10.843 1.00 90.06 188 LEU A O 1
ATOM 1563 N N . THR A 1 189 ? 11.622 6.217 9.072 1.00 84.94 189 THR A N 1
ATOM 1564 C CA . THR A 1 189 ? 12.894 6.421 9.792 1.00 84.94 189 THR A CA 1
ATOM 1565 C C . THR A 1 189 ? 13.358 7.874 9.813 1.00 84.94 189 THR A C 1
ATOM 1567 O O . THR A 1 189 ? 14.2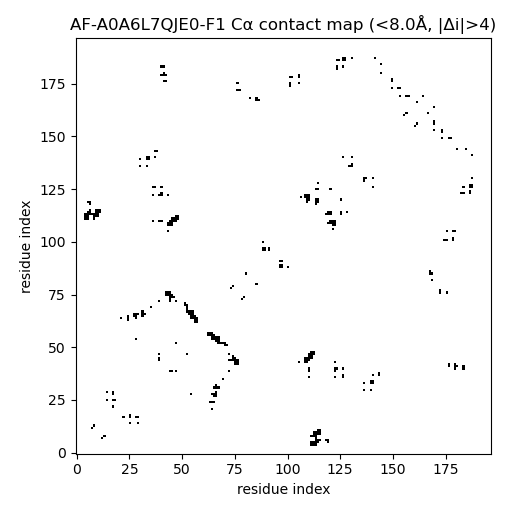48 8.218 10.593 1.00 84.94 189 THR A O 1
ATOM 1570 N N . GLU A 1 190 ? 12.737 8.745 9.020 1.00 70.06 190 GLU A N 1
ATOM 1571 C CA . GLU A 1 190 ? 12.886 10.196 9.113 1.00 70.06 190 GLU A CA 1
ATOM 1572 C C . GLU A 1 190 ? 12.271 10.752 10.417 1.00 70.06 190 GLU A C 1
ATOM 1574 O O . GLU A 1 190 ? 11.176 11.299 10.413 1.00 70.06 190 GLU A O 1
ATOM 1579 N N . ASP A 1 191 ? 13.004 10.659 11.533 1.00 51.16 191 ASP A N 1
ATOM 1580 C CA . ASP A 1 191 ? 12.720 11.356 12.801 1.00 51.16 191 ASP A CA 1
ATOM 1581 C C . ASP A 1 191 ? 13.909 12.293 13.161 1.00 51.16 191 ASP A C 1
ATOM 1583 O O . ASP A 1 191 ? 14.730 11.993 14.028 1.00 51.16 191 ASP A O 1
ATOM 1587 N N . ILE A 1 192 ? 14.029 13.453 12.489 1.00 43.22 192 ILE A N 1
ATOM 1588 C CA . ILE A 1 192 ? 14.698 14.662 13.027 1.00 43.22 192 ILE A CA 1
ATOM 1589 C C . ILE A 1 192 ? 13.870 15.890 12.607 1.00 43.22 192 ILE A C 1
ATOM 1591 O O . ILE A 1 192 ? 13.668 16.102 11.409 1.00 43.22 192 ILE A O 1
ATOM 1595 N N . PRO A 1 193 ? 13.419 16.741 13.549 1.00 36.88 193 PRO A N 1
ATOM 1596 C CA . PRO A 1 193 ? 12.663 17.942 13.228 1.00 36.88 193 PRO A CA 1
ATOM 1597 C C . PRO A 1 193 ? 13.556 18.914 12.453 1.00 36.88 193 PRO A C 1
ATOM 1599 O O . PRO A 1 193 ? 14.410 19.590 13.028 1.00 36.88 193 PRO A O 1
ATOM 1602 N N . CYS A 1 194 ? 13.352 19.029 11.142 1.00 31.80 194 CYS A N 1
ATOM 1603 C CA . CYS A 1 194 ? 13.821 20.198 10.417 1.00 31.80 194 CYS A CA 1
ATOM 1604 C C . CYS A 1 194 ? 12.882 21.359 10.756 1.00 31.80 194 CYS A C 1
ATOM 1606 O O . CYS A 1 194 ? 11.863 21.594 10.111 1.00 31.80 194 CYS A O 1
ATOM 1608 N N . TYR A 1 195 ? 13.244 22.073 11.822 1.00 35.81 195 TYR A N 1
ATOM 1609 C CA . TYR A 1 195 ? 12.827 23.448 12.064 1.00 35.81 195 TYR A CA 1
ATOM 1610 C C . TYR A 1 195 ? 12.989 24.210 10.740 1.00 35.81 195 TYR A C 1
ATOM 1612 O O . TYR A 1 195 ? 14.115 24.420 10.281 1.00 35.81 195 TYR A O 1
ATOM 1620 N N . ARG A 1 196 ? 11.884 24.543 10.067 1.00 27.22 196 ARG A N 1
ATOM 1621 C CA . ARG A 1 196 ? 11.939 25.464 8.931 1.00 27.22 196 ARG A CA 1
ATOM 1622 C C . ARG A 1 196 ? 11.922 26.890 9.496 1.00 27.22 196 ARG A C 1
ATOM 1624 O O . ARG A 1 196 ? 11.071 27.153 10.346 1.00 27.22 196 ARG A O 1
ATOM 1631 N N . PRO A 1 197 ? 12.881 27.747 9.101 1.00 38.47 197 PRO A N 1
ATOM 1632 C CA . PRO A 1 197 ? 12.961 29.134 9.553 1.00 38.47 197 PRO A CA 1
ATOM 1633 C C . PRO A 1 197 ? 11.757 29.968 9.108 1.00 38.47 197 PRO A C 1
ATOM 1635 O O . PRO A 1 197 ? 11.158 29.635 8.057 1.00 38.47 197 PRO A O 1
#

Secondary structure (DSSP, 8-state):
----HHHHSBHHHHHHHHHHH-TTTHHHHHHHHHHHHHHHHHHT-S---GGG--EE--TT-SS--EEPPP----S-TTTTS-HHHHHHHHT-S-TTHHHHHHHHHHHT---S-BBTTBSS--HHHHHHHHHHH-GGGHHHHHTT--TTHHHHHHHHHHHTSTTTS-HHHHHHHHHHHHHHHHHHHHHHH--S-----

Mean predicted aligned error: 5.58 Å